Protein AF-A0A9Q3PSQ8-F1 (afdb_monomer)

Organism: NCBI:txid1389203

Secondary structure (DSSP, 8-state):
---SHHHHHHHHHHHHHTGGGSTTHHHHHHHHHGGGSTT------HHHHHHHHHHHHHHHSPPPPPPP-TTSPEEEEEEEETTEEEEEEEEEEEETTEEEEEEEEEEEEEPPTTGGGS-HHHHHHHHHHHHHHHHHHHHTT--EEEEES-HHHHHHTT-SS--HHHHHHHHHHGGGTTTEEEEE--GGGGTTTGGGT--PPP-STTSTT---------------------HHHHHHHHHHHHH-GGG-----

Solvent-accessible surface area (backbone atoms only — not comparable to full-atom values): 15177 Å² total; per-residue (Å²): 130,72,88,46,62,68,48,46,52,52,51,50,54,57,51,55,74,50,36,46,49,28,77,59,42,32,64,44,39,50,64,56,55,55,45,68,42,91,88,45,77,89,68,84,45,73,68,37,49,52,25,53,52,50,49,53,48,42,71,74,65,44,62,82,59,46,83,84,57,79,90,51,61,36,36,35,42,48,48,68,58,100,61,28,29,32,36,38,36,29,36,71,42,75,57,92,93,34,83,42,77,41,45,50,36,27,47,51,39,64,58,48,82,79,56,67,74,50,54,71,63,53,46,45,41,48,33,53,50,58,43,46,74,73,40,39,94,68,50,66,96,28,46,33,37,38,39,30,74,50,68,52,55,64,42,51,77,71,55,88,82,57,56,78,68,52,44,54,47,40,59,70,48,54,82,48,55,90,40,50,44,75,44,71,50,72,73,71,84,54,57,90,73,51,69,79,83,60,81,72,74,70,88,39,91,88,34,95,82,54,69,84,83,72,75,84,76,82,74,76,84,77,62,82,77,78,74,69,77,52,70,65,59,59,50,52,54,52,51,51,51,73,69,39,81,87,59,68,72,81,88,126

pLDDT: mean 80.14, std 15.44, range [36.75, 94.5]

Nearest PDB structures (foldseek):
  8r0s-assembly1_A  TM=8.406E-01  e=3.044E-14  Cauliflower mosaic virus
  8wut-assembly1_E  TM=8.705E-01  e=9.697E-14  Moloney murine leukemia virus
  4hkq-assembly1_A  TM=8.929E-01  e=1.182E-12  Xenotropic MuLV-related virus VP62
  8ygj-assembly1_E  TM=9.081E-01  e=1.954E-11  Moloney murine leukemia virus
  3vey-assembly1_A  TM=3.594E-01  e=4.052E-03  Homo sapiens

Mean predicted aligned error: 14.56 Å

Sequence (252 aa):
MPQNKKEIQSFLGFAGYYRQHIKDFASIEIPLYKLCDKDTVIEMTVDRVKAFESMRKALTTAPLLLMPGFKLPLKLYIDVSGHELGAELHQVQIINDKPVEGPICFKSRQIKLTEARYGVSQMECLCLVCTFEKLNYFLEGCVFEVIADCTTVKSLSNMKTPNRHMLRWQIGIQEYRGNMTIVHQDGNIHKNLDGLSRWTLPNNIDNPAYVPEEASQQIPIKGISVTDLNTTFFEEVRNSYAQDENCSIYAN

Structure (mmCIF, N/CA/C/O backbone):
data_AF-A0A9Q3PSQ8-F1
#
_entry.id   AF-A0A9Q3PSQ8-F1
#
loop_
_atom_site.group_PDB
_atom_site.id
_atom_site.type_symbol
_atom_site.label_atom_id
_atom_site.label_alt_id
_atom_site.label_comp_id
_atom_site.label_asym_id
_atom_site.label_entity_id
_atom_site.label_seq_id
_atom_site.pdbx_PDB_ins_code
_atom_site.Cartn_x
_atom_site.Cartn_y
_atom_site.Cartn_z
_atom_site.occupancy
_atom_site.B_iso_or_equiv
_atom_site.auth_seq_id
_atom_site.auth_comp_id
_atom_site.auth_asym_id
_atom_site.auth_atom_id
_atom_site.pdbx_PDB_model_num
ATOM 1 N N . MET A 1 1 ? 3.018 -6.049 -27.834 1.00 76.69 1 MET A N 1
ATOM 2 C CA . MET A 1 1 ? 3.848 -5.519 -26.729 1.00 76.69 1 MET A CA 1
ATOM 3 C C . MET A 1 1 ? 4.407 -4.181 -27.169 1.00 76.69 1 MET A C 1
ATOM 5 O O . MET A 1 1 ? 4.606 -4.038 -28.371 1.00 76.69 1 MET A O 1
ATOM 9 N N . PRO A 1 2 ? 4.599 -3.215 -26.261 1.00 79.94 2 PRO A N 1
ATOM 10 C CA . PRO A 1 2 ? 5.095 -1.897 -26.632 1.00 79.94 2 PRO A CA 1
ATOM 11 C C . PRO A 1 2 ? 6.542 -1.998 -27.128 1.00 79.94 2 PRO A C 1
ATOM 13 O O . PRO A 1 2 ? 7.368 -2.659 -26.499 1.00 79.94 2 PRO A O 1
ATOM 16 N N . GLN A 1 3 ? 6.828 -1.371 -28.264 1.00 83.44 3 GLN A N 1
ATOM 17 C CA . GLN A 1 3 ? 8.147 -1.379 -28.906 1.00 83.44 3 GLN A CA 1
ATOM 18 C C . GLN A 1 3 ? 8.925 -0.092 -28.635 1.00 83.44 3 GLN A C 1
ATOM 20 O O . GLN A 1 3 ? 10.151 -0.079 -28.690 1.00 83.44 3 GLN A O 1
ATOM 25 N N . ASN A 1 4 ? 8.212 0.982 -28.288 1.00 86.31 4 ASN A N 1
ATOM 26 C CA . ASN A 1 4 ? 8.782 2.306 -28.092 1.00 86.31 4 ASN A CA 1
ATOM 27 C C . ASN A 1 4 ? 8.558 2.824 -26.671 1.00 86.31 4 ASN A C 1
ATOM 29 O O . ASN A 1 4 ? 7.546 2.543 -26.030 1.00 86.31 4 ASN A O 1
ATOM 33 N N . LYS A 1 5 ? 9.449 3.707 -26.210 1.00 86.94 5 LYS A N 1
ATOM 34 C CA . LYS A 1 5 ? 9.330 4.357 -24.895 1.00 86.94 5 LYS A CA 1
ATOM 35 C C . LYS A 1 5 ? 8.010 5.111 -24.733 1.00 86.94 5 LYS A C 1
ATOM 37 O O . LYS A 1 5 ? 7.384 5.038 -23.681 1.00 86.94 5 LYS A O 1
ATOM 42 N N . LYS A 1 6 ? 7.561 5.792 -25.792 1.00 88.62 6 LYS A N 1
ATOM 43 C CA . LYS A 1 6 ? 6.268 6.494 -25.812 1.00 88.62 6 LYS A CA 1
ATOM 44 C C . LYS A 1 6 ? 5.088 5.541 -25.613 1.00 88.62 6 LYS A C 1
ATOM 46 O O . LYS A 1 6 ? 4.147 5.886 -24.911 1.00 88.62 6 LYS A O 1
ATOM 51 N N . GLU A 1 7 ? 5.149 4.344 -26.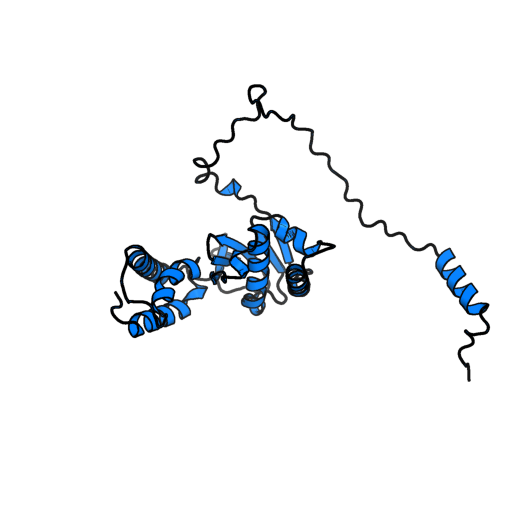192 1.00 90.19 7 GLU A N 1
ATOM 52 C CA . GLU A 1 7 ? 4.097 3.333 -26.042 1.00 90.19 7 GLU A CA 1
ATOM 53 C C . GLU A 1 7 ? 4.075 2.761 -24.625 1.00 90.19 7 GLU A C 1
ATOM 55 O O . GLU A 1 7 ? 2.999 2.598 -24.061 1.00 90.19 7 GLU A O 1
ATOM 60 N N . ILE A 1 8 ? 5.245 2.521 -24.019 1.00 90.56 8 ILE A N 1
ATOM 61 C CA . ILE A 1 8 ? 5.342 2.091 -22.615 1.00 90.56 8 ILE A CA 1
ATOM 62 C C . ILE A 1 8 ? 4.762 3.166 -21.695 1.00 90.56 8 ILE A C 1
ATOM 64 O O . ILE A 1 8 ? 3.939 2.856 -20.842 1.00 90.56 8 ILE A O 1
ATOM 68 N N . GLN A 1 9 ? 5.138 4.431 -21.891 1.00 90.62 9 GLN A N 1
ATOM 69 C CA . GLN A 1 9 ? 4.617 5.548 -21.100 1.00 90.62 9 GLN A CA 1
ATOM 70 C C . GLN A 1 9 ? 3.106 5.723 -21.273 1.00 90.62 9 GLN A C 1
ATOM 72 O O . GLN A 1 9 ? 2.401 5.932 -20.291 1.00 90.62 9 GLN A O 1
ATOM 77 N N . SER A 1 10 ? 2.596 5.601 -22.501 1.00 92.38 10 SER A N 1
ATOM 78 C CA . SER A 1 10 ? 1.159 5.652 -22.775 1.00 92.38 10 SER A CA 1
ATOM 79 C C . SER A 1 10 ? 0.418 4.489 -22.111 1.00 92.38 10 SER A C 1
ATOM 81 O O . SER A 1 10 ? -0.609 4.709 -21.471 1.00 92.38 10 SER A O 1
ATOM 83 N N . PHE A 1 11 ? 0.968 3.274 -22.185 1.00 91.62 11 PHE A N 1
ATOM 84 C CA . PHE A 1 11 ? 0.410 2.097 -21.525 1.00 91.62 11 PHE A CA 1
ATOM 85 C C . PHE A 1 11 ? 0.406 2.238 -20.001 1.00 91.62 11 PHE A C 1
ATOM 87 O O . PHE A 1 11 ? -0.616 1.975 -19.376 1.00 91.62 11 PHE A O 1
ATOM 94 N N . LEU A 1 12 ? 1.511 2.685 -19.399 1.00 91.81 12 LEU A N 1
ATOM 95 C CA . LEU A 1 12 ? 1.596 2.919 -17.956 1.00 91.81 12 LEU A CA 1
ATOM 96 C C . LEU A 1 12 ? 0.675 4.056 -17.509 1.00 91.81 12 LEU A C 1
ATOM 98 O O . LEU A 1 12 ? 0.049 3.942 -16.463 1.00 91.81 12 LEU A O 1
ATOM 102 N N . GLY A 1 13 ? 0.523 5.111 -18.313 1.00 92.00 13 GLY A N 1
ATOM 103 C CA . GLY A 1 13 ? -0.451 6.173 -18.058 1.00 92.00 13 GLY A CA 1
ATOM 104 C C . GLY A 1 13 ? -1.887 5.645 -18.045 1.00 92.00 13 GLY A C 1
ATOM 105 O O . GLY A 1 13 ? -2.646 5.943 -17.125 1.00 92.00 13 GLY A O 1
ATOM 106 N N . PHE A 1 14 ? -2.239 4.798 -19.016 1.00 91.75 14 PHE A N 1
ATOM 107 C CA . PHE A 1 14 ? -3.537 4.124 -19.059 1.00 91.75 14 PHE A CA 1
ATOM 108 C C . PHE A 1 14 ? -3.735 3.173 -17.870 1.00 91.75 14 PHE A C 1
ATOM 110 O O . PHE A 1 14 ? -4.748 3.245 -17.181 1.00 91.75 14 PHE A O 1
ATOM 117 N N . ALA A 1 15 ? -2.757 2.313 -17.581 1.00 91.31 15 ALA A N 1
ATOM 118 C CA . ALA A 1 15 ? -2.817 1.385 -16.455 1.00 91.31 15 ALA A CA 1
ATOM 119 C C . ALA A 1 15 ? -2.899 2.130 -15.111 1.00 91.31 15 ALA A C 1
ATOM 121 O O . ALA A 1 15 ? -3.635 1.725 -14.213 1.00 91.31 15 ALA A O 1
ATOM 122 N N . GLY A 1 16 ? -2.199 3.261 -14.998 1.00 91.00 16 GLY A N 1
ATOM 123 C CA . GLY A 1 16 ? -2.190 4.131 -13.828 1.00 91.00 16 GLY A CA 1
ATOM 124 C C . GLY A 1 16 ? -3.562 4.714 -13.495 1.00 91.00 16 GLY A C 1
ATOM 125 O O . GLY A 1 16 ? -3.866 4.882 -12.314 1.00 91.00 16 GLY A O 1
ATOM 126 N N . TYR A 1 17 ? -4.423 4.940 -14.493 1.00 90.81 17 TYR A N 1
ATOM 127 C CA . TYR A 1 17 ? -5.815 5.348 -14.268 1.00 90.81 17 TYR A CA 1
ATOM 128 C C . TYR A 1 17 ? -6.596 4.295 -13.464 1.00 90.81 17 TYR A C 1
ATOM 130 O O . TYR A 1 17 ? -7.349 4.630 -12.553 1.00 90.81 17 TYR A O 1
ATOM 138 N N . TYR A 1 18 ? -6.345 3.010 -13.727 1.00 90.25 18 TYR A N 1
ATOM 139 C CA . TYR A 1 18 ? -6.991 1.887 -13.043 1.00 90.25 18 TYR A CA 1
ATOM 140 C C . TYR A 1 18 ? -6.219 1.377 -11.821 1.00 90.25 18 TYR A C 1
ATOM 142 O O . TYR A 1 18 ? -6.590 0.356 -11.243 1.00 90.25 18 TYR A O 1
ATOM 150 N N . ARG A 1 19 ? -5.178 2.091 -11.369 1.00 90.25 19 ARG A N 1
ATOM 151 C CA . ARG A 1 19 ? -4.324 1.678 -10.241 1.00 90.25 19 ARG A CA 1
ATOM 152 C C . ARG A 1 19 ? -5.113 1.332 -8.978 1.00 90.25 19 ARG A C 1
ATOM 154 O O . ARG A 1 19 ? -4.719 0.434 -8.249 1.00 90.25 19 ARG A O 1
ATOM 161 N N . GLN A 1 20 ? -6.226 2.020 -8.726 1.00 89.94 20 GLN A N 1
ATOM 162 C CA . GLN A 1 20 ? -7.065 1.779 -7.546 1.00 89.94 20 GLN A CA 1
ATOM 163 C C . GLN A 1 20 ? -7.846 0.457 -7.574 1.00 89.94 20 GLN A C 1
ATOM 165 O O . GLN A 1 20 ? -8.366 0.049 -6.541 1.00 89.94 20 GLN A O 1
ATOM 170 N N . HIS A 1 21 ? -7.934 -0.195 -8.736 1.00 88.81 21 HIS A N 1
ATOM 171 C CA . HIS A 1 21 ? -8.618 -1.475 -8.935 1.00 88.81 21 HIS A CA 1
ATOM 172 C C . HIS A 1 21 ? -7.652 -2.665 -8.916 1.00 88.81 21 HIS A C 1
ATOM 174 O O . HIS A 1 21 ? -8.090 -3.811 -8.934 1.00 88.81 21 HIS A O 1
ATOM 180 N N . ILE A 1 22 ? -6.342 -2.408 -8.912 1.00 89.38 22 ILE A N 1
ATOM 181 C CA . ILE A 1 22 ? -5.314 -3.435 -9.059 1.00 89.38 22 ILE A CA 1
ATOM 182 C C . ILE A 1 22 ? -4.525 -3.539 -7.759 1.00 89.38 22 ILE A C 1
ATOM 184 O O . ILE A 1 22 ? -3.799 -2.619 -7.374 1.00 89.38 22 ILE A O 1
ATOM 188 N N . LYS A 1 23 ? -4.641 -4.699 -7.113 1.00 87.56 23 LYS A N 1
ATOM 189 C CA . LYS A 1 23 ? -3.772 -5.096 -6.006 1.00 87.56 23 LYS A CA 1
ATOM 190 C C . LYS A 1 23 ? -2.313 -5.173 -6.481 1.00 87.56 23 LYS A C 1
ATOM 192 O O . LYS A 1 23 ? -2.057 -5.591 -7.609 1.00 87.56 23 LYS A O 1
ATOM 197 N N . ASP A 1 24 ? -1.378 -4.727 -5.641 1.00 86.62 24 ASP A N 1
ATOM 198 C CA . ASP A 1 24 ? 0.076 -4.825 -5.876 1.00 86.62 24 ASP A CA 1
ATOM 199 C C . ASP A 1 24 ? 0.546 -4.182 -7.197 1.00 86.62 24 ASP A C 1
ATOM 201 O O . ASP A 1 24 ? 1.540 -4.569 -7.817 1.00 86.62 24 ASP A O 1
ATOM 205 N N . PHE A 1 25 ? -0.183 -3.152 -7.655 1.00 90.19 25 PHE A N 1
ATOM 206 C CA . PHE A 1 25 ? 0.119 -2.462 -8.914 1.00 90.19 25 PHE A CA 1
ATOM 207 C C . PHE A 1 25 ? 1.566 -1.954 -8.980 1.00 90.19 25 PHE A C 1
ATOM 209 O O . PHE A 1 25 ? 2.180 -1.982 -10.047 1.00 90.19 25 PHE A O 1
ATOM 216 N N . ALA A 1 26 ? 2.118 -1.482 -7.856 1.00 90.31 26 ALA A N 1
ATOM 217 C CA . ALA A 1 26 ? 3.451 -0.908 -7.827 1.00 90.31 26 ALA A CA 1
ATOM 218 C C . ALA A 1 26 ? 4.508 -1.971 -8.141 1.00 90.31 26 ALA A C 1
ATOM 220 O O . ALA A 1 26 ? 5.353 -1.694 -8.990 1.00 90.31 26 ALA A O 1
ATOM 221 N N . SER A 1 27 ? 4.419 -3.169 -7.554 1.00 89.56 27 SER A N 1
ATOM 222 C CA . SER A 1 27 ? 5.294 -4.310 -7.855 1.00 89.56 27 SER A CA 1
ATOM 223 C C . SER A 1 27 ? 5.285 -4.691 -9.328 1.00 89.56 27 SER A C 1
ATOM 225 O O . SER A 1 27 ? 6.348 -4.862 -9.927 1.00 89.56 27 SER A O 1
ATOM 227 N N . ILE A 1 28 ? 4.100 -4.779 -9.938 1.00 90.50 28 ILE A N 1
ATOM 228 C CA . ILE A 1 28 ? 3.964 -5.132 -11.359 1.00 90.50 28 ILE A CA 1
ATOM 229 C C . ILE A 1 28 ? 4.560 -4.026 -12.247 1.00 90.50 28 ILE A C 1
ATOM 231 O O . ILE A 1 28 ? 5.177 -4.302 -13.275 1.00 90.50 28 ILE A O 1
ATOM 235 N N . GLU A 1 29 ? 4.406 -2.763 -11.849 1.00 91.06 29 GLU A N 1
ATOM 236 C CA . GLU A 1 29 ? 4.889 -1.606 -12.600 1.00 91.06 29 GLU A CA 1
ATOM 237 C C . GLU A 1 29 ? 6.416 -1.408 -12.510 1.00 91.06 29 GLU A C 1
ATOM 239 O O . GLU A 1 29 ? 6.997 -0.936 -13.484 1.00 91.06 29 GLU A O 1
ATOM 244 N N . ILE A 1 30 ? 7.096 -1.790 -11.413 1.00 90.25 30 ILE A N 1
ATOM 245 C CA . IL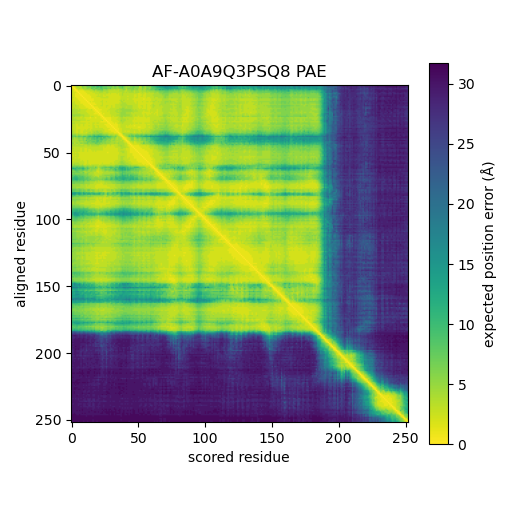E A 1 30 ? 8.556 -1.591 -11.207 1.00 90.25 30 ILE A CA 1
ATOM 246 C C . ILE A 1 30 ? 9.405 -1.908 -12.455 1.00 90.25 30 ILE A C 1
ATOM 248 O O . ILE A 1 30 ? 10.148 -1.029 -12.907 1.00 90.25 30 ILE A O 1
ATOM 252 N N . PRO A 1 31 ? 9.357 -3.125 -13.035 1.00 90.44 31 PRO A N 1
ATOM 253 C CA . PRO A 1 31 ? 10.217 -3.477 -14.167 1.00 90.44 31 PRO A CA 1
ATOM 254 C C . PRO A 1 31 ? 9.889 -2.688 -15.441 1.00 90.44 31 PRO A C 1
ATOM 256 O O . PRO A 1 31 ? 10.787 -2.456 -16.255 1.00 90.44 31 PRO A O 1
ATOM 259 N N . LEU A 1 32 ? 8.634 -2.258 -15.602 1.00 90.81 32 LEU A N 1
ATOM 260 C CA . LEU A 1 32 ? 8.176 -1.455 -16.735 1.00 90.81 32 LEU A CA 1
ATOM 261 C C . LEU A 1 32 ? 8.547 0.020 -16.560 1.00 90.81 32 LEU A C 1
ATOM 263 O O . LEU A 1 32 ? 8.956 0.666 -17.518 1.00 90.81 32 LEU A O 1
ATOM 267 N N . TYR A 1 33 ? 8.475 0.543 -15.337 1.00 89.56 33 TYR A N 1
ATOM 268 C CA . TYR A 1 33 ? 8.820 1.928 -15.033 1.00 89.56 33 TYR A CA 1
ATOM 269 C C . TYR A 1 33 ? 10.309 2.208 -15.259 1.00 89.56 33 TYR A C 1
ATOM 271 O O . TYR A 1 33 ? 10.662 3.267 -15.766 1.00 89.56 33 TYR A O 1
ATOM 279 N N . LYS A 1 34 ? 11.187 1.226 -15.007 1.00 88.31 34 LYS A N 1
ATOM 280 C CA . LYS A 1 34 ? 12.624 1.318 -15.337 1.00 88.31 34 LYS A CA 1
ATOM 281 C C . LYS A 1 34 ? 12.888 1.570 -16.831 1.00 88.31 34 LYS A C 1
ATOM 283 O O . LYS A 1 34 ? 13.885 2.190 -17.181 1.00 88.31 34 LYS A O 1
ATOM 288 N N . LEU A 1 35 ? 11.996 1.137 -17.729 1.00 88.75 35 LEU A N 1
ATOM 289 C CA . LEU A 1 35 ? 12.109 1.413 -19.172 1.00 88.75 35 LEU A CA 1
ATOM 290 C C . LEU A 1 35 ? 11.785 2.876 -19.524 1.00 88.75 35 LEU A C 1
ATOM 292 O O . LEU A 1 35 ? 12.095 3.339 -20.623 1.00 88.75 35 LEU A O 1
ATOM 296 N N . CYS A 1 36 ? 11.154 3.617 -18.611 1.00 87.00 36 CYS A N 1
ATOM 297 C CA . CYS A 1 36 ? 10.846 5.031 -18.791 1.00 87.00 36 CYS A CA 1
ATOM 298 C C . CYS A 1 36 ? 12.042 5.947 -18.488 1.00 87.00 36 CYS A C 1
ATOM 300 O O . CYS A 1 36 ? 11.986 7.135 -18.830 1.00 87.00 36 CYS A O 1
ATOM 302 N N . ASP A 1 37 ? 13.132 5.428 -17.922 1.00 87.38 37 ASP A N 1
ATOM 303 C CA . ASP A 1 37 ? 14.341 6.205 -17.646 1.00 87.38 37 ASP A CA 1
ATOM 304 C C . ASP A 1 37 ? 15.063 6.610 -18.937 1.00 87.38 37 ASP A C 1
ATOM 306 O O . ASP A 1 37 ? 14.892 6.005 -19.998 1.00 87.38 37 ASP A O 1
ATOM 310 N N . LYS A 1 38 ? 15.795 7.729 -18.901 1.00 80.38 38 LYS A N 1
ATOM 311 C CA . LYS A 1 38 ? 16.443 8.301 -20.098 1.00 80.38 38 LYS A CA 1
ATOM 312 C C . LYS A 1 38 ? 17.590 7.433 -20.616 1.00 80.38 38 LYS A C 1
ATOM 314 O O . LYS A 1 38 ? 17.741 7.336 -21.827 1.00 80.38 38 LYS A O 1
ATOM 319 N N . ASP A 1 39 ? 18.297 6.769 -19.709 1.00 80.81 39 ASP A N 1
ATOM 320 C CA . ASP A 1 39 ? 19.543 6.056 -20.004 1.00 80.81 39 ASP A CA 1
ATOM 321 C C . ASP A 1 39 ? 19.346 4.539 -20.175 1.00 80.81 39 ASP A C 1
ATOM 323 O O . ASP A 1 39 ? 20.309 3.797 -20.357 1.00 80.81 39 ASP A O 1
ATOM 327 N N . THR A 1 40 ? 18.098 4.058 -20.121 1.00 83.81 40 THR A N 1
ATOM 328 C CA . THR A 1 40 ? 17.796 2.622 -20.177 1.00 83.81 40 THR A CA 1
ATOM 329 C C . THR A 1 40 ? 17.473 2.184 -21.601 1.00 83.81 40 THR A C 1
ATOM 331 O O . THR A 1 40 ? 16.576 2.728 -22.248 1.00 83.81 40 THR A O 1
ATOM 334 N N . VAL A 1 41 ? 18.180 1.157 -22.079 1.00 83.56 41 VAL A N 1
ATOM 335 C CA . VAL A 1 41 ? 17.889 0.506 -23.362 1.00 83.56 41 VAL A CA 1
ATOM 336 C C . VAL A 1 41 ? 16.556 -0.237 -23.266 1.00 83.56 41 VAL A C 1
ATOM 338 O O . VAL A 1 41 ? 16.285 -0.950 -22.297 1.00 83.56 41 VAL A O 1
ATOM 341 N N . ILE A 1 42 ? 15.711 -0.068 -24.284 1.00 82.50 42 ILE A N 1
ATOM 342 C CA . ILE A 1 42 ? 14.424 -0.758 -24.367 1.00 82.50 42 ILE A CA 1
ATOM 343 C C . ILE A 1 42 ? 14.677 -2.205 -24.782 1.00 82.50 42 ILE A C 1
ATOM 345 O O . ILE A 1 42 ? 14.751 -2.530 -25.962 1.00 82.50 42 ILE A O 1
ATOM 349 N N . GLU A 1 43 ? 14.801 -3.078 -23.792 1.00 86.12 43 GLU A N 1
ATOM 350 C CA . GLU A 1 43 ? 14.876 -4.524 -23.983 1.00 86.12 43 GLU A CA 1
ATOM 351 C C . GLU A 1 43 ? 13.742 -5.203 -23.203 1.00 86.12 43 GLU A C 1
ATOM 353 O O . GLU A 1 43 ? 13.512 -4.929 -22.019 1.00 86.12 43 GLU A O 1
ATOM 358 N N . MET A 1 44 ? 13.004 -6.091 -23.864 1.00 84.25 44 MET A N 1
ATOM 359 C CA . MET A 1 44 ? 11.942 -6.873 -23.231 1.00 84.25 44 MET A CA 1
ATOM 360 C C . MET A 1 44 ? 12.525 -8.171 -22.679 1.00 84.25 44 MET A C 1
ATOM 362 O O . MET A 1 44 ? 12.438 -9.225 -23.303 1.00 84.25 44 MET A O 1
ATOM 366 N N . THR A 1 45 ? 13.147 -8.079 -21.502 1.00 89.75 45 THR A N 1
ATOM 367 C CA . THR A 1 45 ? 13.587 -9.254 -20.739 1.00 89.75 45 THR A CA 1
ATOM 368 C C . THR A 1 45 ? 12.391 -10.096 -20.290 1.00 89.75 45 THR A C 1
ATOM 370 O O . THR A 1 45 ? 11.255 -9.614 -20.251 1.00 89.75 45 THR A O 1
ATOM 373 N N . VAL A 1 46 ? 12.646 -11.347 -19.897 1.00 91.06 46 VAL A N 1
ATOM 374 C CA . VAL A 1 46 ? 11.610 -12.276 -19.405 1.00 91.06 46 VAL A CA 1
ATOM 375 C C . VAL A 1 46 ? 10.778 -11.647 -18.279 1.00 91.06 46 VAL A C 1
ATOM 377 O O . VAL A 1 46 ? 9.551 -11.726 -18.302 1.00 91.06 46 VAL A O 1
ATOM 380 N N . ASP A 1 47 ? 11.421 -10.933 -17.352 1.00 89.69 47 ASP A N 1
ATOM 381 C CA . ASP A 1 47 ? 10.741 -10.264 -16.238 1.00 89.69 47 ASP A CA 1
ATOM 382 C C . ASP A 1 47 ? 9.822 -9.127 -16.699 1.00 89.69 47 ASP A C 1
ATOM 384 O O . ASP A 1 47 ? 8.704 -8.983 -16.203 1.00 89.69 47 ASP A O 1
ATOM 388 N N . ARG A 1 48 ? 10.261 -8.327 -17.679 1.00 90.94 48 ARG A N 1
ATOM 389 C CA . ARG A 1 48 ? 9.473 -7.216 -18.243 1.00 90.94 48 ARG A CA 1
ATOM 390 C C . ARG A 1 48 ? 8.282 -7.726 -19.047 1.00 90.94 48 ARG A C 1
ATOM 392 O O . ARG A 1 48 ? 7.191 -7.172 -18.935 1.00 90.94 48 ARG A O 1
ATOM 399 N N . VAL A 1 49 ? 8.470 -8.808 -19.802 1.00 92.19 49 VAL A N 1
ATOM 400 C CA . VAL A 1 49 ? 7.390 -9.503 -20.514 1.00 92.19 49 VAL A CA 1
ATOM 401 C C . VAL A 1 49 ? 6.352 -10.026 -19.524 1.00 92.19 49 VAL A C 1
ATOM 403 O O . VAL A 1 49 ? 5.168 -9.709 -19.649 1.00 92.19 49 VAL A O 1
ATOM 406 N N . LYS A 1 50 ? 6.800 -10.741 -18.486 1.00 93.50 50 LYS A N 1
ATOM 407 C CA . LYS A 1 50 ? 5.931 -11.272 -17.432 1.00 93.50 50 LYS A CA 1
ATOM 408 C C . LYS A 1 50 ? 5.164 -10.164 -16.715 1.00 93.50 50 LYS A C 1
ATOM 410 O O . LYS A 1 50 ? 3.970 -10.313 -16.461 1.00 93.50 50 LYS A O 1
ATOM 415 N N . ALA A 1 51 ? 5.816 -9.044 -16.416 1.00 92.25 51 ALA A N 1
ATOM 416 C CA . ALA A 1 51 ? 5.174 -7.887 -15.804 1.00 92.25 51 ALA A CA 1
ATOM 417 C C . ALA A 1 51 ? 4.119 -7.249 -16.717 1.00 92.25 51 ALA A C 1
ATOM 419 O O . ALA A 1 51 ? 3.011 -6.960 -16.268 1.00 92.25 51 ALA A O 1
ATOM 420 N N . PHE A 1 52 ? 4.416 -7.085 -18.009 1.00 92.25 52 PHE A N 1
ATOM 421 C CA . PHE A 1 52 ? 3.460 -6.556 -18.982 1.00 92.25 52 PHE A CA 1
ATOM 422 C C . PHE A 1 52 ? 2.217 -7.446 -19.111 1.00 92.25 52 PHE A C 1
ATOM 424 O O . PHE A 1 52 ? 1.088 -6.952 -19.102 1.00 92.25 52 PHE A O 1
ATOM 431 N N . GLU A 1 53 ? 2.404 -8.761 -19.193 1.00 93.19 53 GLU A N 1
ATOM 432 C CA . GLU A 1 53 ? 1.302 -9.725 -19.239 1.00 93.19 53 GLU A CA 1
ATOM 433 C C . GLU A 1 53 ? 0.503 -9.747 -17.936 1.00 93.19 53 GLU A C 1
ATOM 435 O O . GLU A 1 53 ? -0.728 -9.753 -17.975 1.00 93.19 53 GLU A O 1
ATOM 440 N N . SER A 1 54 ? 1.185 -9.681 -16.791 1.00 92.75 54 SER A N 1
ATOM 441 C CA . SER A 1 54 ? 0.541 -9.617 -15.475 1.00 92.75 54 SER A CA 1
ATOM 442 C C . SER A 1 54 ? -0.302 -8.351 -15.336 1.00 92.75 54 SER A C 1
ATOM 444 O O . SER A 1 54 ? -1.440 -8.431 -14.885 1.00 92.75 54 SER A O 1
ATOM 446 N N . MET A 1 55 ? 0.195 -7.205 -15.812 1.00 92.25 55 MET A N 1
ATOM 447 C CA . MET A 1 55 ? -0.552 -5.945 -15.826 1.00 92.25 55 MET A CA 1
ATOM 448 C C . MET A 1 55 ? -1.780 -6.025 -16.738 1.00 92.25 55 MET A C 1
ATOM 450 O O . MET A 1 55 ? -2.870 -5.608 -16.354 1.00 92.25 55 MET A O 1
ATOM 454 N N . ARG A 1 56 ? -1.646 -6.604 -17.939 1.00 91.94 56 ARG A N 1
ATOM 455 C CA . ARG A 1 56 ? -2.789 -6.820 -18.843 1.00 91.94 56 ARG A CA 1
ATOM 456 C C . ARG A 1 56 ? -3.845 -7.729 -18.226 1.00 91.94 56 ARG A C 1
ATOM 458 O O . ARG A 1 56 ? -5.037 -7.451 -18.351 1.00 91.94 56 ARG A O 1
ATOM 465 N N . LYS A 1 57 ? -3.417 -8.807 -17.570 1.00 92.44 57 LYS A N 1
ATOM 466 C CA . LYS A 1 57 ? -4.320 -9.704 -16.854 1.00 92.44 57 LYS A CA 1
ATOM 467 C C . LYS A 1 57 ? -5.021 -8.951 -15.727 1.00 92.44 57 LYS A C 1
ATOM 469 O O . LYS A 1 57 ? -6.240 -8.935 -15.704 1.00 92.44 57 LYS A O 1
ATOM 474 N N . ALA A 1 58 ? -4.277 -8.230 -14.892 1.00 90.38 58 ALA A N 1
ATOM 475 C CA . ALA A 1 58 ? -4.835 -7.438 -13.802 1.00 90.38 58 ALA A CA 1
ATOM 476 C C . ALA A 1 58 ? -5.863 -6.399 -14.281 1.00 90.38 58 ALA A C 1
ATOM 478 O O . ALA A 1 58 ? -6.914 -6.273 -13.669 1.00 90.38 58 ALA A O 1
ATOM 479 N N . LEU A 1 59 ? -5.614 -5.716 -15.403 1.00 89.00 59 LEU A N 1
ATOM 480 C CA . LEU A 1 59 ? -6.560 -4.759 -15.996 1.00 89.00 59 LEU A CA 1
ATOM 481 C C . LEU A 1 59 ? -7.845 -5.417 -16.520 1.00 89.00 59 LEU A C 1
ATOM 483 O O . LEU A 1 59 ? -8.897 -4.788 -16.515 1.00 89.00 59 LEU A O 1
ATOM 487 N N . THR A 1 60 ? -7.766 -6.661 -16.994 1.00 89.25 60 THR A N 1
ATOM 488 C CA . THR A 1 60 ? -8.920 -7.383 -17.561 1.00 89.25 60 THR A CA 1
ATOM 489 C C . THR A 1 60 ? -9.699 -8.180 -16.520 1.00 89.25 60 THR A C 1
ATOM 491 O O . THR A 1 60 ? -10.895 -8.392 -16.691 1.00 89.25 60 THR A O 1
ATOM 494 N N . THR A 1 61 ? -9.048 -8.596 -15.433 1.00 87.44 61 THR A N 1
ATOM 495 C CA . THR A 1 61 ? -9.647 -9.360 -14.330 1.00 87.44 61 THR A CA 1
ATOM 496 C C . THR A 1 61 ? -9.809 -8.531 -13.058 1.00 87.44 61 THR A C 1
ATOM 498 O O . THR A 1 61 ? -9.926 -9.103 -11.975 1.00 87.44 61 THR A O 1
ATOM 501 N N . ALA A 1 62 ? -9.739 -7.202 -13.155 1.00 81.94 62 ALA A N 1
ATOM 502 C CA . ALA A 1 62 ? -9.835 -6.329 -11.994 1.00 81.94 62 ALA A CA 1
ATOM 503 C C . ALA A 1 62 ? -11.181 -6.547 -11.274 1.00 81.94 62 ALA A C 1
ATOM 505 O O . ALA A 1 62 ? -12.224 -6.585 -11.936 1.00 81.94 62 ALA A O 1
ATOM 506 N N . PRO A 1 63 ? -11.187 -6.696 -9.938 1.00 78.56 63 PRO A N 1
ATOM 507 C CA . PRO A 1 63 ? -12.422 -6.846 -9.185 1.00 78.56 63 PRO A CA 1
ATOM 508 C C . PRO A 1 63 ? -13.281 -5.579 -9.275 1.00 78.56 63 PRO A C 1
ATOM 510 O O . PRO A 1 63 ? -12.776 -4.456 -9.373 1.00 78.56 63 PRO A O 1
ATOM 513 N N . LEU A 1 64 ? -14.599 -5.765 -9.199 1.00 83.75 64 LEU A N 1
ATOM 514 C CA . LEU A 1 64 ? -15.527 -4.657 -8.994 1.00 83.75 64 LEU A CA 1
ATOM 515 C C . LEU A 1 64 ? -15.308 -4.094 -7.587 1.00 83.75 64 LEU A C 1
ATOM 517 O O . LEU A 1 64 ? -15.355 -4.835 -6.606 1.00 83.75 64 LEU A O 1
ATOM 521 N N . LEU A 1 65 ? -15.054 -2.789 -7.507 1.00 88.50 65 LEU A N 1
ATOM 522 C CA . LEU A 1 65 ? -14.913 -2.094 -6.233 1.00 88.50 65 LEU A CA 1
ATOM 523 C C . LEU A 1 65 ? -16.293 -1.781 -5.655 1.00 88.50 65 LEU A C 1
ATOM 525 O O . LEU A 1 65 ? -17.218 -1.425 -6.391 1.00 88.50 65 LEU A O 1
ATOM 529 N N . LEU A 1 66 ? -16.421 -1.893 -4.337 1.00 88.12 66 LEU A N 1
ATOM 530 C CA . LEU A 1 66 ? -17.622 -1.498 -3.616 1.00 88.12 66 LEU A CA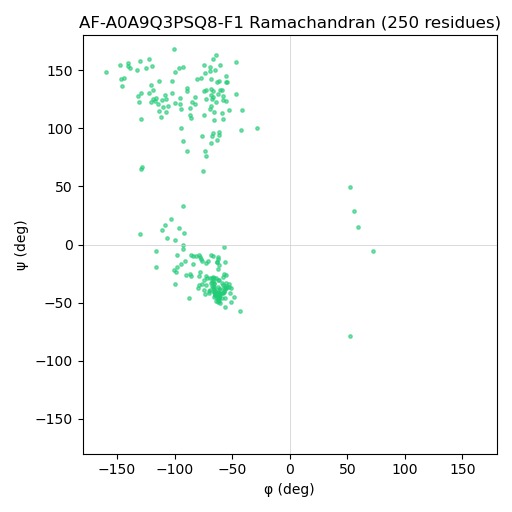 1
ATOM 531 C C . LEU A 1 66 ? -17.688 0.022 -3.458 1.00 88.12 66 LEU A C 1
ATOM 533 O O . LEU A 1 66 ? -16.682 0.695 -3.229 1.00 88.12 66 LEU A O 1
ATOM 537 N N . MET A 1 67 ? -18.904 0.563 -3.539 1.00 89.81 67 MET A N 1
ATOM 538 C CA . MET A 1 67 ? -19.154 1.965 -3.216 1.00 89.81 67 MET A CA 1
ATOM 539 C C . MET A 1 67 ? -19.072 2.150 -1.694 1.00 89.81 67 MET A C 1
ATOM 541 O O . MET A 1 67 ? -19.786 1.448 -0.980 1.00 89.81 67 MET A O 1
ATOM 545 N N . PRO A 1 68 ? -18.247 3.072 -1.173 1.00 88.31 68 PRO A N 1
ATOM 546 C CA . PRO A 1 68 ? -18.042 3.219 0.263 1.00 88.31 68 PRO A CA 1
ATOM 547 C C . PRO A 1 68 ? -19.300 3.738 0.965 1.00 88.31 68 PRO A C 1
ATOM 549 O O . PRO A 1 68 ? -19.868 4.767 0.598 1.00 88.31 68 PRO A O 1
ATOM 552 N N . GLY A 1 69 ? -19.712 3.045 2.023 1.00 88.81 69 GLY A N 1
ATOM 553 C CA . GLY A 1 69 ? -20.717 3.518 2.963 1.00 88.81 69 GLY A CA 1
ATOM 554 C C . GLY A 1 69 ? -20.052 4.200 4.154 1.00 88.81 69 GLY A C 1
ATOM 555 O O . GLY A 1 69 ? -19.630 3.518 5.078 1.00 88.81 69 GLY A O 1
ATOM 556 N N . PHE A 1 70 ? -20.007 5.531 4.185 1.00 84.94 70 PHE A N 1
ATOM 557 C CA . PHE A 1 70 ? -19.314 6.309 5.234 1.00 84.94 70 PHE A CA 1
ATOM 558 C C . PHE A 1 70 ? -19.856 6.127 6.666 1.00 84.94 70 PHE A C 1
ATOM 560 O O . PHE A 1 70 ? -19.252 6.586 7.627 1.00 84.94 70 PHE A O 1
ATOM 567 N N . LYS A 1 71 ? -21.014 5.475 6.830 1.00 87.69 71 LYS A N 1
ATOM 568 C CA . LYS A 1 71 ? -21.601 5.167 8.147 1.00 87.69 71 LYS A CA 1
ATOM 569 C C . LYS A 1 71 ? -21.168 3.811 8.708 1.00 87.69 71 LYS A C 1
ATOM 571 O O . LYS A 1 71 ? -21.437 3.529 9.870 1.00 87.69 71 LYS A O 1
ATOM 576 N N . LEU A 1 72 ? -20.585 2.954 7.876 1.00 89.50 72 LEU A N 1
ATOM 577 C CA . LEU A 1 72 ? -20.172 1.605 8.244 1.00 89.50 72 LEU A CA 1
ATOM 578 C C . LEU A 1 72 ? -18.667 1.594 8.535 1.00 89.50 72 LEU A C 1
ATOM 580 O O . LEU A 1 72 ? -17.928 2.345 7.893 1.00 89.50 72 LEU A O 1
ATOM 584 N N . PRO A 1 73 ? -18.194 0.734 9.452 1.00 91.94 73 PRO A N 1
ATOM 585 C CA . PRO A 1 73 ? -16.775 0.644 9.749 1.00 91.94 73 PRO A CA 1
ATOM 586 C C . PRO A 1 73 ? -15.989 0.183 8.518 1.00 91.94 73 PRO A C 1
ATOM 588 O O . PRO A 1 73 ? -16.433 -0.690 7.764 1.00 91.94 73 PRO A O 1
ATOM 591 N N . LEU A 1 74 ? -14.821 0.785 8.314 1.00 94.50 74 LEU A N 1
ATOM 592 C CA . LEU A 1 74 ? -13.887 0.408 7.255 1.00 94.50 74 LEU A CA 1
ATOM 593 C C . LEU A 1 74 ? -12.818 -0.538 7.807 1.00 94.50 74 LEU A C 1
ATOM 595 O O . LEU A 1 74 ? -12.453 -0.460 8.978 1.00 94.50 74 LEU A O 1
ATOM 599 N N . LYS A 1 75 ? -12.277 -1.400 6.950 1.00 93.69 75 LYS A N 1
ATOM 600 C CA . LYS A 1 75 ? -11.112 -2.231 7.257 1.00 93.69 75 LYS A CA 1
ATOM 601 C C . LYS A 1 75 ? -9.967 -1.843 6.344 1.00 93.69 75 LYS A C 1
ATOM 603 O O . LYS A 1 75 ? -10.121 -1.827 5.127 1.00 93.69 75 LYS A O 1
ATOM 608 N N . LEU A 1 76 ? -8.825 -1.526 6.925 1.00 93.88 76 LEU A N 1
ATOM 609 C CA . LEU A 1 76 ? -7.616 -1.183 6.207 1.00 93.88 76 LEU A CA 1
ATOM 610 C C . LEU A 1 76 ? -6.580 -2.278 6.421 1.00 93.88 76 LEU A C 1
ATOM 612 O O . LEU A 1 76 ? -6.015 -2.399 7.505 1.00 93.88 76 LEU A O 1
ATOM 616 N N . TYR A 1 77 ? -6.314 -3.039 5.371 1.00 92.31 77 TYR A N 1
ATOM 617 C CA . TYR A 1 77 ? -5.235 -4.013 5.336 1.00 92.31 77 TYR A CA 1
ATOM 618 C C . TYR A 1 77 ? -3.970 -3.337 4.847 1.00 92.31 77 TYR A C 1
ATOM 620 O O . TYR A 1 77 ? -4.000 -2.576 3.878 1.00 92.31 77 TYR A O 1
ATOM 628 N N . ILE A 1 78 ? -2.864 -3.605 5.525 1.00 91.06 78 ILE A N 1
ATOM 629 C CA . ILE A 1 78 ? -1.564 -3.034 5.204 1.00 91.06 78 ILE A CA 1
ATOM 630 C C . ILE A 1 78 ? -0.570 -4.170 5.115 1.00 91.06 78 ILE A C 1
ATOM 632 O O . ILE A 1 78 ? -0.476 -4.985 6.027 1.00 91.06 78 ILE A O 1
ATOM 636 N N . ASP A 1 79 ? 0.188 -4.176 4.028 1.00 87.12 79 ASP A N 1
ATOM 637 C CA . ASP A 1 79 ? 1.225 -5.160 3.777 1.00 87.12 79 ASP A CA 1
ATOM 638 C C . ASP A 1 79 ? 2.465 -4.481 3.180 1.00 87.12 79 ASP A C 1
ATOM 640 O O . ASP A 1 79 ? 2.405 -3.427 2.531 1.00 87.12 79 ASP A O 1
ATOM 644 N N . VAL A 1 80 ? 3.621 -5.076 3.434 1.00 86.38 80 VAL A N 1
ATOM 645 C CA . VAL A 1 80 ? 4.901 -4.676 2.867 1.00 86.38 80 VAL A CA 1
ATOM 646 C C . VAL A 1 80 ? 5.554 -5.911 2.278 1.00 86.38 80 VAL A C 1
ATOM 648 O O . VAL A 1 80 ? 6.092 -6.757 2.989 1.00 86.38 80 VAL A O 1
ATOM 651 N N . SER A 1 81 ? 5.582 -5.969 0.952 1.00 80.94 81 SER A N 1
ATOM 652 C CA . SER A 1 81 ? 6.174 -7.078 0.220 1.00 80.94 81 SER A CA 1
ATOM 653 C C . SER A 1 81 ? 7.394 -6.592 -0.563 1.00 80.94 81 SER A C 1
ATOM 655 O O . SER A 1 81 ? 7.310 -5.688 -1.391 1.00 80.94 81 SER A O 1
ATOM 657 N N . GLY A 1 82 ? 8.564 -7.181 -0.284 1.00 76.25 82 GLY A N 1
ATOM 658 C CA . GLY A 1 82 ? 9.819 -7.019 -1.039 1.00 76.25 82 GLY A CA 1
ATOM 659 C C . GLY A 1 82 ? 10.292 -5.577 -1.295 1.00 76.25 82 GLY A C 1
ATOM 660 O O . GLY A 1 82 ? 11.228 -5.096 -0.658 1.00 76.25 82 GLY A O 1
ATOM 661 N N . HIS A 1 83 ? 9.691 -4.912 -2.283 1.00 80.62 83 HIS A N 1
ATOM 662 C CA . HIS A 1 83 ? 10.044 -3.576 -2.769 1.00 80.62 83 HIS A CA 1
ATOM 663 C C . HIS A 1 83 ? 8.852 -2.605 -2.873 1.00 80.62 83 HIS A C 1
ATOM 665 O O . HIS A 1 83 ? 9.009 -1.498 -3.404 1.00 80.62 83 HIS A O 1
ATOM 671 N N . GLU A 1 84 ? 7.674 -2.971 -2.367 1.00 88.62 84 GLU A N 1
ATOM 672 C CA . GLU A 1 84 ? 6.499 -2.104 -2.347 1.00 88.62 84 GLU A CA 1
ATOM 673 C C . GLU A 1 84 ? 5.830 -2.024 -0.971 1.00 88.62 84 GLU A C 1
ATOM 675 O O . GLU A 1 84 ? 5.978 -2.880 -0.105 1.00 88.62 84 GLU A O 1
ATOM 680 N N . LEU A 1 85 ? 5.081 -0.941 -0.801 1.00 91.50 85 LEU A N 1
ATOM 681 C CA . LEU A 1 85 ? 4.144 -0.711 0.284 1.00 91.50 85 LEU A CA 1
ATOM 682 C C . LEU A 1 85 ? 2.741 -0.875 -0.301 1.00 91.50 85 LEU A C 1
ATOM 684 O O . LEU A 1 85 ? 2.388 -0.134 -1.230 1.00 91.50 85 LEU A O 1
ATOM 688 N N . GLY A 1 86 ? 1.976 -1.830 0.213 1.00 91.56 86 GLY A N 1
ATOM 689 C CA . GLY A 1 86 ? 0.624 -2.158 -0.221 1.00 91.56 86 GLY A CA 1
ATOM 690 C C . GLY A 1 86 ? -0.405 -1.852 0.863 1.00 91.56 86 GLY A C 1
ATOM 691 O O . GLY A 1 86 ? -0.177 -2.068 2.049 1.00 91.56 86 GLY A O 1
ATOM 692 N N . ALA A 1 87 ? -1.555 -1.341 0.446 1.00 92.12 87 ALA A N 1
ATOM 693 C CA . ALA A 1 87 ? -2.703 -1.147 1.305 1.00 92.12 87 ALA A CA 1
ATOM 694 C C . ALA A 1 87 ? -4.005 -1.417 0.556 1.00 92.12 87 ALA A C 1
ATOM 696 O O . ALA A 1 87 ? -4.168 -1.059 -0.616 1.00 92.12 87 ALA A O 1
ATOM 697 N N . GLU A 1 88 ? -4.957 -2.008 1.260 1.00 92.81 88 GLU A N 1
ATOM 698 C CA . GLU A 1 88 ? -6.267 -2.355 0.733 1.00 92.81 88 GLU A CA 1
ATOM 699 C C . GLU A 1 88 ? -7.338 -1.850 1.688 1.00 92.81 88 GLU A C 1
ATOM 701 O O . GLU A 1 88 ? -7.362 -2.205 2.865 1.00 92.81 88 GLU A O 1
ATOM 706 N N . LEU A 1 89 ? -8.236 -1.017 1.176 1.00 94.19 89 LEU A N 1
ATOM 707 C CA . LEU A 1 89 ? -9.398 -0.563 1.919 1.00 94.19 89 LEU A CA 1
ATOM 708 C C . LEU A 1 89 ? -10.573 -1.466 1.568 1.00 94.19 89 LEU A C 1
ATOM 710 O O . LEU A 1 89 ? -10.965 -1.540 0.404 1.00 94.19 89 LEU A O 1
ATOM 714 N N . HIS A 1 90 ? -11.139 -2.113 2.572 1.00 94.00 90 HIS A N 1
ATOM 715 C CA . HIS A 1 90 ? -12.271 -3.021 2.472 1.00 94.00 90 HIS A CA 1
ATOM 716 C C . HIS A 1 90 ? -13.416 -2.541 3.351 1.00 94.00 90 HIS A C 1
ATOM 718 O O . HIS A 1 90 ? -13.248 -1.761 4.292 1.00 94.00 90 HIS A O 1
ATOM 724 N N . GLN A 1 91 ? -14.608 -3.027 3.039 1.00 93.56 91 GLN A N 1
ATOM 725 C CA . GLN A 1 91 ? -15.784 -2.798 3.855 1.00 93.56 91 GLN A CA 1
ATOM 726 C C . GLN A 1 91 ? -16.710 -4.002 3.799 1.00 93.56 91 GLN A C 1
ATOM 728 O O . GLN A 1 91 ? -16.889 -4.625 2.753 1.00 93.56 91 GLN A O 1
ATOM 733 N N . VAL A 1 92 ? -17.324 -4.303 4.940 1.00 92.31 92 VAL A N 1
ATOM 734 C CA . VAL A 1 92 ? -18.373 -5.315 5.031 1.00 92.31 92 VAL A CA 1
ATOM 735 C C . VAL A 1 92 ? -19.705 -4.651 4.704 1.00 92.31 92 VAL A C 1
ATOM 737 O O . VAL A 1 92 ? -20.139 -3.737 5.405 1.00 92.31 92 VAL A O 1
ATOM 740 N N . GLN A 1 93 ? -20.351 -5.102 3.633 1.00 89.94 93 GLN A N 1
ATOM 741 C CA . GLN A 1 93 ? -21.663 -4.625 3.203 1.00 89.94 93 GLN A CA 1
ATOM 742 C C . GLN A 1 93 ? -22.634 -5.793 3.070 1.00 89.94 93 GLN A C 1
ATOM 744 O O . GLN A 1 93 ? -22.239 -6.926 2.804 1.00 89.94 93 GLN A O 1
ATOM 749 N N . ILE A 1 94 ? -23.924 -5.523 3.258 1.00 89.44 94 ILE A N 1
ATOM 750 C CA . ILE A 1 94 ? -24.965 -6.529 3.053 1.00 89.44 94 ILE A CA 1
ATOM 751 C C . ILE A 1 94 ? -25.358 -6.493 1.577 1.00 89.44 94 ILE A C 1
ATOM 753 O O . ILE A 1 94 ? -25.947 -5.520 1.113 1.00 89.44 94 ILE A O 1
ATOM 757 N N . ILE A 1 95 ? -25.027 -7.553 0.844 1.00 85.94 95 ILE A N 1
ATOM 758 C CA . ILE A 1 95 ? -25.394 -7.733 -0.562 1.00 85.94 95 ILE A CA 1
ATOM 759 C C . ILE A 1 95 ? -26.221 -9.014 -0.642 1.00 85.94 95 ILE A C 1
ATOM 761 O O . ILE A 1 95 ? -25.751 -10.077 -0.238 1.00 85.94 95 ILE A O 1
ATOM 765 N N . ASN A 1 96 ? -27.451 -8.924 -1.155 1.00 86.44 96 ASN A N 1
ATOM 766 C CA . ASN A 1 96 ? -28.394 -10.051 -1.218 1.00 86.44 96 ASN A CA 1
ATOM 767 C C . ASN A 1 96 ? -28.581 -10.742 0.151 1.00 86.44 96 ASN A C 1
ATOM 769 O O . ASN A 1 96 ? -28.421 -11.959 0.263 1.00 86.44 96 ASN A O 1
ATOM 773 N N . ASP A 1 97 ? -28.840 -9.945 1.195 1.00 88.69 97 ASP A N 1
ATOM 774 C CA . ASP A 1 97 ? -29.050 -10.382 2.588 1.00 88.69 97 ASP A CA 1
ATOM 775 C C . ASP A 1 97 ? -27.879 -11.143 3.232 1.00 88.69 97 ASP A C 1
ATOM 777 O O . ASP A 1 97 ? -28.026 -11.762 4.287 1.00 88.69 97 ASP A O 1
ATOM 781 N N . LYS A 1 98 ? -26.685 -11.083 2.631 1.00 88.81 98 LYS A N 1
ATOM 782 C CA . LYS A 1 98 ? -25.469 -11.699 3.170 1.00 88.81 98 LYS A CA 1
ATOM 783 C C . LYS A 1 98 ? -24.393 -10.644 3.416 1.00 88.81 98 LYS A C 1
ATOM 785 O O . LYS A 1 98 ? -24.190 -9.786 2.557 1.00 88.81 98 LYS A O 1
ATOM 790 N N . PRO A 1 99 ? -23.678 -10.704 4.554 1.00 89.44 99 PRO A N 1
ATOM 791 C CA . PRO A 1 99 ? -22.514 -9.862 4.771 1.00 89.44 99 PRO A CA 1
ATOM 792 C C . PRO A 1 99 ? -21.393 -10.325 3.837 1.00 89.44 99 PRO A C 1
ATOM 794 O O . PRO A 1 99 ? -20.917 -11.457 3.927 1.00 89.44 99 PRO A O 1
ATOM 797 N N . VAL A 1 100 ? -20.991 -9.451 2.925 1.00 88.19 100 VAL A N 1
ATOM 798 C CA . VAL A 1 100 ? -19.878 -9.660 2.004 1.00 88.19 100 VAL A CA 1
ATOM 799 C C . VAL A 1 100 ? -18.846 -8.581 2.283 1.00 88.19 100 VAL A C 1
ATOM 801 O O . VAL A 1 100 ? -19.156 -7.390 2.280 1.00 88.19 100 VAL A O 1
ATOM 804 N N . GLU A 1 101 ? -17.615 -9.003 2.543 1.00 89.44 101 GLU A N 1
ATOM 805 C CA . GLU A 1 101 ? -16.476 -8.096 2.568 1.00 89.44 101 GLU A CA 1
ATOM 806 C C . GLU A 1 101 ? -15.993 -7.873 1.139 1.00 89.44 101 GLU A C 1
ATOM 808 O O . GLU A 1 101 ? -15.760 -8.836 0.404 1.00 89.44 101 GLU A O 1
ATOM 813 N N . GLY A 1 102 ? -15.872 -6.612 0.733 1.00 88.88 102 GLY A N 1
ATOM 814 C CA . GLY A 1 102 ? -15.339 -6.285 -0.579 1.00 88.88 102 GLY A CA 1
ATOM 815 C C . GLY A 1 102 ? -14.420 -5.068 -0.573 1.00 88.88 102 GLY A C 1
ATOM 816 O O . GLY A 1 102 ? -14.530 -4.198 0.300 1.00 88.88 102 GLY A O 1
ATOM 817 N N . PRO A 1 103 ? -13.523 -4.994 -1.568 1.00 91.81 103 PRO A N 1
ATOM 818 C CA . PRO A 1 103 ? -12.553 -3.921 -1.675 1.00 91.81 103 PRO A CA 1
ATOM 819 C C . PRO A 1 103 ? -13.226 -2.634 -2.157 1.00 91.81 103 PRO A C 1
ATOM 821 O O . PRO A 1 103 ? -13.948 -2.628 -3.151 1.00 91.81 103 PRO A O 1
ATOM 824 N N . ILE A 1 104 ? -12.948 -1.523 -1.484 1.00 92.50 104 ILE A N 1
ATOM 825 C CA . ILE A 1 104 ? -13.290 -0.166 -1.925 1.00 92.50 104 ILE A CA 1
ATOM 826 C C . ILE A 1 104 ? -12.177 0.386 -2.804 1.00 92.50 104 ILE A C 1
ATOM 828 O O . ILE A 1 104 ? -12.447 0.978 -3.844 1.00 92.50 104 ILE A O 1
ATOM 832 N N . CYS A 1 105 ? -10.919 0.228 -2.388 1.00 92.75 105 CYS A N 1
ATOM 833 C CA . CYS A 1 105 ? -9.784 0.668 -3.188 1.00 92.75 105 CYS A CA 1
ATOM 834 C C . CYS A 1 105 ? -8.484 -0.025 -2.786 1.00 92.75 105 CYS A C 1
ATOM 836 O O . CYS A 1 105 ? -8.235 -0.284 -1.609 1.00 92.75 105 CYS A O 1
ATOM 838 N N . PHE A 1 106 ? -7.610 -0.209 -3.769 1.00 92.31 106 PHE A N 1
ATOM 839 C CA . PHE A 1 106 ? -6.233 -0.637 -3.573 1.00 92.31 106 PHE A CA 1
ATOM 840 C C . PHE A 1 106 ? -5.289 0.558 -3.703 1.00 92.31 106 PHE A C 1
ATOM 842 O O . PHE A 1 106 ? -5.454 1.428 -4.567 1.00 92.31 106 PHE A O 1
ATOM 849 N N . LYS A 1 107 ? -4.267 0.619 -2.854 1.00 92.94 107 LYS A N 1
ATOM 850 C CA . LYS A 1 107 ? -3.173 1.583 -2.955 1.00 92.94 107 LYS A CA 1
ATOM 851 C C . LYS A 1 107 ? -1.857 0.847 -2.817 1.00 92.94 107 LYS A C 1
ATOM 853 O O . LYS A 1 107 ? -1.614 0.157 -1.846 1.00 92.94 107 LYS A O 1
ATOM 858 N N . SER A 1 108 ? -0.969 1.068 -3.769 1.00 91.31 108 SER A N 1
ATOM 859 C CA . SER A 1 108 ? 0.393 0.549 -3.714 1.00 91.31 108 SER A CA 1
ATOM 860 C C . SER A 1 108 ? 1.386 1.649 -4.060 1.00 91.31 108 SER A C 1
ATOM 862 O O . SER A 1 108 ? 1.077 2.586 -4.816 1.00 91.31 108 SER A O 1
ATOM 864 N N . ARG A 1 109 ? 2.590 1.578 -3.500 1.00 89.75 109 ARG A N 1
ATOM 865 C CA . ARG A 1 109 ? 3.683 2.528 -3.741 1.00 89.75 109 ARG A CA 1
ATOM 866 C C . ARG A 1 109 ? 5.019 1.795 -3.697 1.00 89.75 109 ARG A C 1
ATOM 868 O O . ARG A 1 109 ? 5.265 1.033 -2.776 1.00 89.75 109 ARG A O 1
ATOM 875 N N . GLN A 1 110 ? 5.907 2.094 -4.638 1.00 91.25 110 GLN A N 1
ATOM 876 C CA . GLN A 1 110 ? 7.274 1.571 -4.608 1.00 91.25 110 GLN A CA 1
ATOM 877 C C . GLN A 1 110 ? 8.057 2.190 -3.443 1.00 91.25 110 GLN A C 1
ATOM 879 O O . GLN A 1 110 ? 7.896 3.378 -3.140 1.00 91.25 110 GLN A O 1
ATOM 884 N N . ILE A 1 111 ? 8.908 1.390 -2.806 1.00 91.38 111 ILE A N 1
ATOM 885 C CA . ILE A 1 111 ? 9.791 1.843 -1.729 1.00 91.38 111 ILE A CA 1
ATOM 886 C C . ILE A 1 111 ? 10.918 2.691 -2.328 1.00 91.38 111 ILE A C 1
ATOM 888 O O . ILE A 1 111 ? 11.549 2.313 -3.318 1.00 91.38 111 ILE A O 1
ATOM 892 N N . LYS A 1 112 ? 11.196 3.856 -1.733 1.00 91.00 112 LYS A N 1
ATOM 893 C CA . LYS A 1 112 ? 12.322 4.701 -2.162 1.00 91.00 112 LYS A CA 1
ATOM 894 C C . LYS A 1 112 ? 13.652 4.112 -1.694 1.00 91.00 112 LYS A C 1
ATOM 896 O O . LYS A 1 112 ? 13.728 3.500 -0.636 1.00 91.00 112 LYS A O 1
ATOM 901 N N . LEU A 1 113 ? 14.745 4.421 -2.393 1.00 89.38 113 LEU A N 1
ATOM 902 C CA . LEU A 1 113 ? 16.094 3.955 -2.026 1.00 89.38 113 LEU A CA 1
ATOM 903 C C . LEU A 1 113 ? 16.511 4.309 -0.586 1.00 89.38 113 LEU A C 1
ATOM 905 O O . LEU A 1 113 ? 17.230 3.552 0.060 1.00 89.38 113 LEU A O 1
ATOM 909 N N . THR A 1 114 ? 16.065 5.456 -0.069 1.00 90.31 114 THR A N 1
ATOM 910 C CA . THR A 1 114 ? 16.324 5.865 1.320 1.00 90.31 114 THR A CA 1
ATOM 911 C C . THR A 1 114 ? 15.504 5.065 2.329 1.00 90.31 114 THR A C 1
ATOM 913 O O . THR A 1 114 ? 15.983 4.798 3.425 1.00 90.31 114 THR A O 1
ATOM 916 N N . GLU A 1 115 ? 14.278 4.700 1.955 1.00 89.31 115 GLU A N 1
ATOM 917 C CA . GLU A 1 115 ? 13.331 3.943 2.779 1.00 89.31 115 GLU A CA 1
ATOM 918 C C . GLU A 1 115 ? 13.671 2.445 2.776 1.00 89.31 115 GLU A C 1
ATOM 920 O O . GLU A 1 115 ? 13.440 1.769 3.767 1.00 89.31 115 GLU A O 1
ATOM 925 N N . ALA A 1 116 ? 14.319 1.942 1.718 1.00 89.19 116 ALA A N 1
ATOM 926 C CA . ALA A 1 116 ? 14.791 0.557 1.615 1.00 89.19 116 ALA A CA 1
ATOM 927 C C . ALA A 1 116 ? 15.845 0.175 2.674 1.00 89.19 116 ALA A C 1
ATOM 929 O O . ALA A 1 116 ? 16.170 -0.996 2.831 1.00 89.19 116 ALA A O 1
ATOM 930 N N . ARG A 1 117 ? 16.403 1.160 3.392 1.00 89.50 117 ARG A N 1
ATOM 931 C CA . ARG A 1 117 ? 17.325 0.944 4.519 1.00 89.50 117 ARG A CA 1
ATOM 932 C C . ARG A 1 117 ? 16.601 0.727 5.849 1.00 89.50 117 ARG A C 1
ATOM 934 O O . ARG A 1 117 ? 17.256 0.444 6.848 1.00 89.50 117 ARG A O 1
ATOM 941 N N . TYR A 1 118 ? 15.288 0.938 5.891 1.00 89.31 118 TYR A N 1
ATOM 942 C CA . TYR A 1 118 ? 14.490 0.739 7.091 1.00 89.31 118 TYR A CA 1
ATOM 943 C C . TYR A 1 118 ? 14.302 -0.749 7.378 1.00 89.31 118 TYR A C 1
ATOM 945 O O . TYR A 1 118 ? 14.226 -1.573 6.469 1.00 89.31 118 TYR A O 1
ATOM 953 N N . GLY A 1 119 ? 14.216 -1.091 8.664 1.00 88.44 119 GLY A N 1
ATOM 954 C CA . GLY A 1 119 ? 13.834 -2.444 9.069 1.00 88.44 119 GLY A CA 1
ATOM 955 C C . GLY A 1 119 ? 12.381 -2.744 8.690 1.00 88.44 119 GLY A C 1
ATOM 956 O O . GLY A 1 119 ? 11.582 -1.823 8.536 1.00 88.44 119 GLY A O 1
ATOM 957 N N . VAL A 1 120 ? 12.014 -4.025 8.599 1.00 84.25 120 VAL A N 1
ATOM 958 C CA . VAL A 1 120 ? 10.660 -4.478 8.206 1.00 84.25 120 VAL A CA 1
ATOM 959 C C . VAL A 1 120 ? 9.564 -3.785 9.025 1.00 84.25 120 VAL A C 1
ATOM 961 O O . VAL A 1 120 ? 8.688 -3.132 8.467 1.00 84.25 120 VAL A O 1
ATOM 964 N N . SER A 1 121 ? 9.710 -3.768 10.351 1.00 86.19 121 SER A N 1
ATOM 965 C CA . SER A 1 121 ? 8.803 -3.068 11.268 1.00 86.19 121 SER A CA 1
ATOM 966 C C . SER A 1 121 ? 8.642 -1.568 10.984 1.00 86.19 121 SER A C 1
ATOM 968 O O . SER A 1 121 ? 7.564 -1.001 11.160 1.00 86.19 121 SER A O 1
ATOM 970 N N . GLN A 1 122 ? 9.714 -0.895 10.555 1.00 88.88 122 GLN A N 1
ATOM 971 C CA . GLN A 1 122 ? 9.671 0.523 10.187 1.00 88.88 122 GLN A CA 1
ATOM 972 C C . GLN A 1 122 ? 9.021 0.721 8.817 1.00 88.88 122 GLN A C 1
ATOM 974 O O . GLN A 1 122 ? 8.332 1.720 8.622 1.00 88.88 122 GLN A O 1
ATOM 979 N N . MET A 1 123 ? 9.215 -0.213 7.883 1.00 89.69 123 MET A N 1
ATOM 980 C CA . MET A 1 123 ? 8.554 -0.178 6.580 1.00 89.69 123 MET A CA 1
ATOM 981 C C . MET A 1 123 ? 7.042 -0.355 6.714 1.00 89.69 123 MET A C 1
ATOM 983 O O . MET A 1 123 ? 6.299 0.355 6.044 1.00 89.69 123 MET A O 1
ATOM 987 N N . GLU A 1 124 ? 6.570 -1.206 7.623 1.00 88.88 124 GLU A N 1
ATOM 988 C CA . GLU A 1 124 ? 5.135 -1.327 7.909 1.00 88.88 124 GLU A CA 1
ATOM 989 C C . GLU A 1 124 ? 4.552 -0.049 8.519 1.00 88.88 124 GLU A C 1
ATOM 991 O O . GLU A 1 124 ? 3.511 0.438 8.076 1.00 88.88 124 GLU A O 1
ATOM 996 N N . CYS A 1 125 ? 5.262 0.566 9.473 1.00 90.06 125 CYS A N 1
ATOM 997 C CA . CYS A 1 125 ? 4.881 1.880 10.002 1.00 90.06 125 CYS A CA 1
ATOM 998 C C . CYS A 1 125 ? 4.812 2.938 8.889 1.00 90.06 125 CYS A C 1
ATOM 1000 O O . CYS A 1 125 ? 3.890 3.750 8.850 1.00 90.06 125 CYS A O 1
ATOM 1002 N N . LEU A 1 126 ? 5.779 2.926 7.971 1.00 91.69 126 LEU A N 1
ATOM 1003 C CA . LEU A 1 126 ? 5.789 3.813 6.813 1.00 91.69 126 LEU A CA 1
ATOM 1004 C C . LEU A 1 126 ? 4.608 3.526 5.874 1.00 91.69 126 LEU A C 1
ATOM 1006 O O . LEU A 1 126 ? 4.010 4.470 5.357 1.00 91.69 126 LEU A O 1
ATOM 1010 N N . CYS A 1 127 ? 4.260 2.254 5.666 1.00 92.00 127 CYS A N 1
ATOM 1011 C CA . CYS A 1 127 ? 3.111 1.850 4.863 1.00 92.00 127 CYS A CA 1
ATOM 1012 C C . CYS A 1 127 ? 1.817 2.446 5.427 1.00 92.00 127 CYS A C 1
ATOM 1014 O O . CYS A 1 127 ? 1.072 3.084 4.683 1.00 92.00 127 CYS A O 1
ATOM 1016 N N . LEU A 1 128 ? 1.613 2.359 6.745 1.00 91.75 128 LEU A N 1
ATOM 1017 C CA . LEU A 1 128 ? 0.485 2.983 7.442 1.00 91.75 128 LEU A CA 1
ATOM 1018 C C . LEU A 1 128 ? 0.407 4.490 7.192 1.00 91.75 128 LEU A C 1
ATOM 1020 O O . LEU A 1 128 ? -0.618 4.989 6.730 1.00 91.75 128 LEU A O 1
ATOM 1024 N N . VAL A 1 129 ? 1.499 5.212 7.438 1.00 92.06 129 VAL A N 1
ATOM 1025 C CA . VAL A 1 129 ? 1.534 6.676 7.294 1.00 92.06 129 VAL A CA 1
ATOM 1026 C C . VAL A 1 129 ? 1.246 7.097 5.856 1.00 92.06 129 VAL A C 1
ATOM 1028 O O . VAL A 1 129 ? 0.383 7.936 5.614 1.00 92.06 129 VAL A O 1
ATOM 1031 N N . CYS A 1 130 ? 1.925 6.483 4.883 1.00 92.19 130 CYS A N 1
ATOM 1032 C CA . CYS A 1 130 ? 1.707 6.775 3.466 1.00 92.19 130 CYS A CA 1
ATOM 1033 C C . CYS A 1 130 ? 0.281 6.446 3.009 1.00 92.19 130 CYS A C 1
ATOM 1035 O O . CYS A 1 130 ? -0.227 7.062 2.070 1.00 92.19 130 CYS A O 1
ATOM 1037 N N . THR A 1 131 ? -0.346 5.454 3.632 1.00 92.44 131 THR A N 1
ATOM 1038 C CA . THR A 1 131 ? -1.717 5.056 3.326 1.00 92.44 131 THR A CA 1
ATOM 1039 C C . THR A 1 131 ? -2.712 6.068 3.867 1.00 92.44 131 THR A C 1
ATOM 1041 O O . THR A 1 131 ? -3.604 6.465 3.126 1.00 92.44 131 THR A O 1
ATOM 1044 N N . PHE A 1 132 ? -2.522 6.564 5.088 1.00 92.31 132 PHE A N 1
ATOM 1045 C CA . PHE A 1 132 ? -3.358 7.624 5.657 1.00 92.31 132 PHE A CA 1
ATOM 1046 C C . PHE A 1 132 ? -3.283 8.917 4.860 1.00 92.31 132 PHE A C 1
ATOM 1048 O O . PHE A 1 132 ? -4.319 9.448 4.473 1.00 92.31 132 PHE A O 1
ATOM 1055 N N . GLU A 1 133 ? -2.079 9.351 4.481 1.00 91.81 133 GLU A N 1
ATOM 1056 C CA . GLU A 1 133 ? -1.909 10.518 3.607 1.00 91.81 133 GLU A CA 1
ATOM 1057 C C . GLU A 1 133 ? -2.694 10.371 2.289 1.00 91.81 133 GLU A C 1
ATOM 1059 O O . GLU A 1 133 ? -3.266 11.333 1.779 1.00 91.81 133 GLU A O 1
ATOM 1064 N N . LYS A 1 134 ? -2.743 9.156 1.726 1.00 91.75 134 LYS A N 1
ATOM 1065 C CA . LYS A 1 134 ? -3.418 8.880 0.451 1.00 91.75 134 LYS A CA 1
ATOM 1066 C C . LYS A 1 134 ? -4.901 8.566 0.564 1.00 91.75 134 LYS A C 1
ATOM 1068 O O . LYS A 1 134 ? -5.587 8.694 -0.445 1.00 91.75 134 LYS A O 1
ATOM 1073 N N . LEU A 1 135 ? -5.372 8.074 1.703 1.00 92.38 135 LEU A N 1
ATOM 1074 C CA . LEU A 1 135 ? -6.756 7.653 1.929 1.00 92.38 135 LEU A CA 1
ATOM 1075 C C . LEU A 1 135 ? -7.489 8.579 2.898 1.00 92.38 135 LEU A C 1
ATOM 1077 O O . LEU A 1 135 ? -8.595 8.245 3.313 1.00 92.38 135 LEU A O 1
ATOM 1081 N N . ASN A 1 136 ? -6.919 9.747 3.213 1.00 91.25 136 ASN A N 1
ATOM 1082 C CA . ASN A 1 136 ? -7.522 10.708 4.131 1.00 91.25 136 ASN A CA 1
ATOM 1083 C C . ASN A 1 136 ? -8.998 10.980 3.795 1.00 91.25 136 ASN A C 1
ATOM 1085 O O . ASN A 1 136 ? -9.857 10.868 4.656 1.00 91.25 136 ASN A O 1
ATOM 1089 N N . TYR A 1 137 ? -9.316 11.184 2.513 1.00 91.12 137 TYR A N 1
ATOM 1090 C CA . TYR A 1 137 ? -10.684 11.457 2.056 1.00 91.12 137 TYR A CA 1
ATOM 1091 C C . TYR A 1 137 ? -11.701 10.323 2.297 1.00 91.12 137 TYR A C 1
ATOM 1093 O O . TYR A 1 137 ? -12.898 10.560 2.169 1.00 91.12 137 TYR A O 1
ATOM 1101 N N . PHE A 1 138 ? -11.261 9.100 2.608 1.00 91.62 138 PHE A N 1
ATOM 1102 C CA . PHE A 1 138 ? -12.145 8.016 3.053 1.00 91.62 138 PHE A CA 1
ATOM 1103 C C . PHE A 1 138 ? -12.138 7.826 4.568 1.00 91.62 138 PHE A C 1
ATOM 1105 O O . PHE A 1 138 ? -13.147 7.410 5.128 1.00 91.62 138 PHE A O 1
ATOM 1112 N N . LEU A 1 139 ? -10.996 8.060 5.216 1.00 90.94 139 LEU A N 1
ATOM 1113 C CA . LEU A 1 139 ? -10.795 7.753 6.632 1.00 90.94 139 LEU A CA 1
ATOM 1114 C C . LEU A 1 139 ? -11.263 8.883 7.551 1.00 90.94 139 LEU A C 1
ATOM 1116 O O . LEU A 1 139 ? -11.639 8.624 8.694 1.00 90.94 139 LEU A O 1
ATOM 1120 N N . GLU A 1 140 ? -11.259 10.122 7.065 1.00 89.25 140 GLU A N 1
ATOM 1121 C CA . GLU A 1 140 ? -11.693 11.287 7.825 1.00 89.25 140 GLU A CA 1
ATOM 1122 C C . GLU A 1 140 ? -13.148 11.118 8.298 1.00 89.25 140 GLU A C 1
ATOM 1124 O O . GLU A 1 140 ? -14.060 10.835 7.520 1.00 89.25 140 GLU A O 1
ATOM 1129 N N . GLY A 1 141 ? -13.360 11.229 9.612 1.00 87.19 141 GLY A N 1
ATOM 1130 C CA . GLY A 1 141 ? -14.676 11.085 10.245 1.00 87.19 141 GLY A CA 1
ATOM 1131 C C . GLY A 1 141 ? -15.244 9.659 10.309 1.00 87.19 141 GLY A C 1
ATOM 1132 O O . GLY A 1 141 ? -16.268 9.457 10.962 1.00 87.19 141 GLY A O 1
ATOM 1133 N N . CYS A 1 142 ? -14.595 8.663 9.702 1.00 90.56 142 CYS A N 1
ATOM 1134 C CA . CYS A 1 142 ? -15.041 7.269 9.731 1.00 90.56 142 CYS A CA 1
ATOM 1135 C C . CYS A 1 142 ? -14.390 6.496 10.884 1.00 90.56 142 CYS A C 1
ATOM 1137 O O . CYS A 1 142 ? -13.285 6.819 11.313 1.00 90.56 142 CYS A O 1
ATOM 1139 N N . VAL A 1 143 ? -15.063 5.452 11.375 1.00 92.19 143 VAL A N 1
ATOM 1140 C CA . VAL A 1 143 ? -14.456 4.462 12.281 1.00 92.19 143 VAL A CA 1
ATOM 1141 C C . VAL A 1 143 ? -13.839 3.363 11.432 1.00 92.19 143 VAL A C 1
ATOM 1143 O O . VAL A 1 143 ? -14.482 2.865 10.505 1.00 92.19 143 VAL A O 1
ATOM 1146 N N . PHE A 1 144 ? -12.599 2.985 11.724 1.00 93.44 144 PHE A N 1
ATOM 1147 C CA . PHE A 1 144 ? -11.919 1.972 10.933 1.00 93.44 144 PHE A CA 1
ATOM 1148 C C . PHE A 1 144 ? -10.951 1.112 11.738 1.00 93.44 144 PHE A C 1
ATOM 1150 O O . PHE A 1 144 ? -10.400 1.511 12.766 1.00 93.44 144 PHE A O 1
ATOM 1157 N N . GLU A 1 145 ? -10.738 -0.093 11.233 1.00 92.75 145 GLU A N 1
ATOM 1158 C CA . GLU A 1 145 ? -9.818 -1.075 11.785 1.00 92.75 145 GLU A CA 1
ATOM 1159 C C . GLU A 1 145 ? -8.607 -1.197 10.869 1.00 92.75 145 GLU A C 1
ATOM 1161 O O . GLU A 1 145 ? -8.750 -1.386 9.666 1.00 92.75 145 GLU A O 1
ATOM 1166 N N . VAL A 1 146 ? -7.409 -1.080 11.430 1.00 92.31 146 VAL A N 1
ATOM 1167 C CA . VAL A 1 146 ? -6.150 -1.305 10.723 1.00 92.31 146 VAL A CA 1
ATOM 1168 C C . VAL A 1 146 ? -5.659 -2.696 11.057 1.00 92.31 146 VAL A C 1
ATOM 1170 O O . VAL A 1 146 ? -5.418 -3.000 12.225 1.00 92.31 146 VAL A O 1
ATOM 1173 N N . ILE A 1 147 ? -5.478 -3.510 10.028 1.00 90.62 147 ILE A N 1
ATOM 1174 C CA . ILE A 1 147 ? -5.009 -4.883 10.122 1.00 90.62 147 ILE A CA 1
ATOM 1175 C C . ILE A 1 147 ? -3.597 -4.922 9.545 1.00 90.62 147 ILE A C 1
ATOM 1177 O O . ILE A 1 147 ? -3.384 -4.574 8.381 1.00 90.62 147 ILE A O 1
ATOM 1181 N N . ALA A 1 148 ? -2.638 -5.293 10.390 1.00 87.00 148 ALA A N 1
ATOM 1182 C CA . ALA A 1 148 ? -1.224 -5.366 10.041 1.00 87.00 148 ALA A CA 1
ATOM 1183 C C . ALA A 1 148 ? -0.556 -6.592 10.678 1.00 87.00 148 ALA A C 1
ATOM 1185 O O . ALA A 1 148 ? -0.959 -7.040 11.759 1.00 87.00 148 ALA A O 1
ATOM 1186 N N . ASP A 1 149 ? 0.506 -7.063 10.027 1.00 79.44 149 ASP A N 1
ATOM 1187 C CA . ASP A 1 149 ? 1.252 -8.268 10.401 1.00 79.44 149 ASP A CA 1
ATOM 1188 C C . ASP A 1 149 ? 2.324 -8.019 11.479 1.00 79.44 149 ASP A C 1
ATOM 1190 O O . ASP A 1 149 ? 2.880 -8.980 12.012 1.00 79.44 149 ASP A O 1
ATOM 1194 N N . CYS A 1 150 ? 2.627 -6.758 11.834 1.00 75.00 150 CYS A N 1
ATOM 1195 C CA . CYS A 1 150 ? 3.570 -6.445 12.909 1.00 75.00 150 CYS A CA 1
ATOM 1196 C C . CYS A 1 150 ? 2.973 -5.654 14.075 1.00 75.00 150 CYS A C 1
ATOM 1198 O O . CYS A 1 150 ? 2.364 -4.584 13.957 1.00 75.00 150 CYS A O 1
ATOM 1200 N N . THR A 1 151 ? 3.292 -6.132 15.276 1.00 75.62 151 THR A N 1
ATOM 1201 C CA . THR A 1 151 ? 2.966 -5.495 16.559 1.00 75.62 151 THR A CA 1
ATOM 1202 C C . THR A 1 151 ? 3.602 -4.110 16.738 1.00 75.62 151 THR A C 1
ATOM 1204 O O . THR A 1 151 ? 3.148 -3.314 17.573 1.00 75.62 151 THR A O 1
ATOM 1207 N N . THR A 1 152 ? 4.630 -3.760 15.955 1.00 70.94 152 THR A N 1
ATOM 1208 C CA . THR A 1 152 ? 5.274 -2.441 16.035 1.00 70.94 152 THR A CA 1
ATOM 1209 C C . THR A 1 152 ? 4.366 -1.316 15.575 1.00 70.94 152 THR A C 1
ATOM 1211 O O . THR A 1 152 ? 4.471 -0.217 16.115 1.00 70.94 152 THR A O 1
ATOM 1214 N N . VAL A 1 153 ? 3.434 -1.584 14.658 1.00 78.06 153 VAL A N 1
ATOM 1215 C CA . VAL A 1 153 ? 2.434 -0.604 14.213 1.00 78.06 153 VAL A CA 1
ATOM 1216 C C . VAL A 1 153 ? 1.554 -0.173 15.389 1.00 78.06 153 VAL A C 1
ATOM 1218 O O . VAL A 1 153 ? 1.329 1.017 15.610 1.00 78.06 153 VAL A O 1
ATOM 1221 N N . LYS A 1 154 ? 1.157 -1.131 16.234 1.00 81.75 154 LYS A N 1
ATOM 1222 C CA . LYS A 1 154 ? 0.427 -0.865 17.482 1.00 81.75 154 LYS A CA 1
ATOM 1223 C C . LYS A 1 154 ? 1.283 -0.094 18.490 1.00 81.75 154 LYS A C 1
ATOM 1225 O O . LYS A 1 154 ? 0.798 0.811 19.169 1.00 81.75 154 LYS A O 1
ATOM 1230 N N . SER A 1 155 ? 2.567 -0.433 18.566 1.00 78.75 155 SER A N 1
ATOM 1231 C CA . SER A 1 155 ? 3.514 0.188 19.496 1.00 78.75 155 SER A CA 1
ATOM 1232 C C . SER 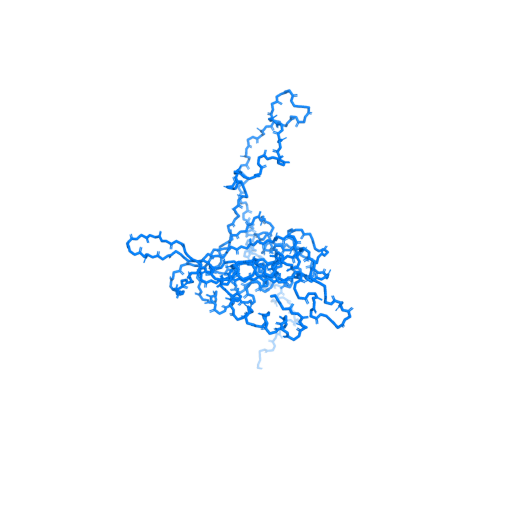A 1 155 ? 3.895 1.616 19.099 1.00 78.75 155 SER A C 1
ATOM 1234 O O . SER A 1 155 ? 4.177 2.416 19.988 1.00 78.75 155 SER A O 1
ATOM 1236 N N . LEU A 1 156 ? 3.847 1.968 17.807 1.00 81.56 156 LEU A N 1
ATOM 1237 C CA . LEU A 1 156 ? 4.214 3.287 17.273 1.00 81.56 156 LEU A CA 1
ATOM 1238 C C . LEU A 1 156 ? 3.491 4.432 17.994 1.00 81.56 156 LEU A C 1
ATOM 1240 O O . LEU A 1 156 ? 4.085 5.472 18.271 1.00 81.56 156 LEU A O 1
ATOM 1244 N N . SER A 1 157 ? 2.229 4.223 18.370 1.00 77.19 157 SER A N 1
ATOM 1245 C CA . SER A 1 157 ? 1.454 5.223 19.104 1.00 77.19 157 SER A CA 1
ATOM 1246 C C . SER A 1 157 ? 1.978 5.475 20.524 1.00 77.19 157 SER A C 1
ATOM 1248 O O . SER A 1 157 ? 1.924 6.607 21.010 1.00 77.19 157 SER A O 1
ATOM 1250 N N . ASN A 1 158 ? 2.543 4.459 21.172 1.00 80.88 158 ASN A N 1
ATOM 1251 C CA . ASN A 1 158 ? 2.934 4.493 22.583 1.00 80.88 158 ASN A CA 1
ATOM 1252 C C . ASN A 1 158 ? 4.453 4.589 22.794 1.00 80.88 158 ASN A C 1
ATOM 1254 O O . ASN A 1 158 ? 4.927 4.513 23.930 1.00 80.88 158 ASN A O 1
ATOM 1258 N N . MET A 1 159 ? 5.233 4.751 21.722 1.00 80.38 159 MET A N 1
ATOM 1259 C CA . MET A 1 159 ? 6.682 4.909 21.822 1.00 80.38 159 MET A CA 1
ATOM 1260 C C . MET A 1 159 ? 7.036 6.196 22.573 1.00 80.38 159 MET A C 1
ATOM 1262 O O . MET A 1 159 ? 6.654 7.290 22.161 1.00 80.38 159 MET A O 1
ATOM 1266 N N . LYS A 1 160 ? 7.794 6.052 23.668 1.00 77.38 160 LYS A N 1
ATOM 1267 C CA . LYS A 1 160 ? 8.268 7.173 24.500 1.00 77.38 160 LYS A CA 1
ATOM 1268 C C . LYS A 1 160 ? 9.471 7.895 23.889 1.00 77.38 160 LYS A C 1
ATOM 1270 O O . LYS A 1 160 ? 9.589 9.106 24.020 1.00 77.38 160 LYS A O 1
ATOM 1275 N N . THR A 1 161 ? 10.353 7.157 23.217 1.00 79.38 161 THR A N 1
ATOM 1276 C CA . THR A 1 161 ? 11.595 7.678 22.619 1.00 79.38 161 THR A CA 1
ATOM 1277 C C . THR A 1 161 ? 11.726 7.251 21.151 1.00 79.38 161 THR A C 1
ATOM 1279 O O . THR A 1 161 ? 12.610 6.463 20.807 1.00 79.38 161 THR A O 1
ATOM 1282 N N . PRO A 1 162 ? 10.829 7.717 20.260 1.00 81.56 162 PRO A N 1
ATOM 1283 C CA . PRO A 1 162 ? 10.903 7.395 18.839 1.00 81.56 162 PRO A CA 1
ATOM 1284 C C . PRO A 1 162 ? 12.106 8.073 18.168 1.00 81.56 162 PRO A C 1
ATOM 1286 O O . PRO A 1 162 ? 12.499 9.190 18.510 1.00 81.56 162 PRO A O 1
ATOM 1289 N N . ASN A 1 163 ? 12.661 7.424 17.142 1.00 85.06 163 ASN A N 1
ATOM 1290 C CA . ASN A 1 163 ? 13.615 8.070 16.237 1.00 85.06 163 ASN A CA 1
ATOM 1291 C C . ASN A 1 163 ? 12.939 9.275 15.543 1.00 85.06 163 ASN A C 1
ATOM 1293 O O . ASN A 1 163 ? 11.725 9.283 15.352 1.00 85.06 163 ASN A O 1
ATOM 1297 N N . ARG A 1 164 ? 13.701 10.285 15.107 1.00 87.44 164 ARG A N 1
ATOM 1298 C CA . ARG A 1 164 ? 13.182 11.546 14.544 1.00 87.44 164 ARG A CA 1
ATOM 1299 C C . ARG A 1 164 ? 12.155 11.349 13.421 1.00 87.44 164 ARG A C 1
ATOM 1301 O O . ARG A 1 164 ? 11.197 12.108 13.336 1.00 87.44 164 ARG A O 1
ATOM 1308 N N . HIS A 1 165 ? 12.339 10.350 12.557 1.00 85.50 165 HIS A N 1
ATOM 1309 C CA . HIS A 1 165 ? 11.370 10.047 11.496 1.00 85.50 165 HIS A CA 1
ATOM 1310 C C . HIS A 1 165 ? 10.106 9.359 12.039 1.00 85.50 165 HIS A C 1
ATOM 1312 O O . HIS A 1 165 ? 9.007 9.729 11.642 1.00 85.50 165 HIS A O 1
ATOM 1318 N N . MET A 1 166 ? 10.244 8.449 13.007 1.00 87.81 166 MET A N 1
ATOM 1319 C CA . MET A 1 166 ? 9.112 7.807 13.684 1.00 87.81 166 MET A CA 1
ATOM 1320 C C . MET A 1 166 ? 8.293 8.806 14.508 1.00 87.81 166 MET A C 1
ATOM 1322 O O . MET A 1 166 ? 7.077 8.687 14.557 1.00 87.81 166 MET A O 1
ATOM 1326 N N . LEU A 1 167 ? 8.929 9.832 15.089 1.00 90.25 167 LEU A N 1
ATOM 1327 C CA . LEU A 1 167 ? 8.227 10.924 15.767 1.00 90.25 167 LEU A CA 1
ATOM 1328 C C . LEU A 1 167 ? 7.307 11.679 14.797 1.00 90.25 167 LEU A C 1
ATOM 1330 O O . LEU A 1 167 ? 6.157 11.957 15.118 1.00 90.25 167 LEU A O 1
ATOM 1334 N N . ARG A 1 168 ? 7.788 11.971 13.580 1.00 90.31 168 ARG A N 1
ATOM 1335 C CA . ARG A 1 168 ? 6.967 12.613 12.539 1.00 90.31 168 ARG A CA 1
ATOM 1336 C C . ARG A 1 168 ? 5.778 11.740 12.142 1.00 90.31 168 ARG A C 1
ATOM 1338 O O . ARG A 1 168 ? 4.679 12.254 11.983 1.00 90.31 168 ARG A O 1
ATOM 1345 N N . TRP A 1 169 ? 5.994 10.434 12.012 1.00 91.50 169 TRP A N 1
ATOM 1346 C CA . TRP A 1 169 ? 4.933 9.467 11.730 1.00 91.50 169 TRP A CA 1
ATOM 1347 C C . TRP A 1 169 ? 3.906 9.389 12.857 1.00 91.50 169 TRP A C 1
ATOM 1349 O O . TRP A 1 169 ? 2.707 9.395 12.598 1.00 91.50 169 TRP A O 1
ATOM 1359 N N . GLN A 1 170 ? 4.367 9.388 14.107 1.00 89.25 170 GLN A N 1
ATOM 1360 C CA . GLN A 1 170 ? 3.502 9.384 15.278 1.00 89.25 170 GLN A CA 1
ATOM 1361 C C . GLN A 1 170 ? 2.600 10.621 15.303 1.00 89.25 170 GLN A C 1
ATOM 1363 O O . GLN A 1 170 ? 1.413 10.471 15.570 1.00 89.25 170 GLN A O 1
ATOM 1368 N N . ILE A 1 171 ? 3.133 11.807 14.983 1.00 89.19 171 ILE A N 1
ATOM 1369 C CA . ILE A 1 171 ? 2.351 13.048 14.865 1.00 89.19 171 ILE A CA 1
ATOM 1370 C C . ILE A 1 171 ? 1.308 12.928 13.744 1.00 89.19 171 ILE A C 1
ATOM 1372 O O . ILE A 1 171 ? 0.150 13.252 13.969 1.00 89.19 171 ILE A O 1
ATOM 1376 N N . GLY A 1 172 ? 1.678 12.402 12.571 1.00 86.94 172 GLY A N 1
ATOM 1377 C CA . GLY A 1 172 ? 0.739 12.236 11.451 1.00 86.94 172 GLY A CA 1
ATOM 1378 C C . GLY A 1 172 ? -0.412 11.261 11.729 1.00 86.94 172 GLY A C 1
ATOM 1379 O O . GLY A 1 172 ? -1.499 11.421 11.196 1.00 86.94 172 GLY A O 1
ATOM 1380 N N . ILE A 1 173 ? -0.203 10.266 12.595 1.00 88.06 173 ILE A N 1
ATOM 1381 C CA . ILE A 1 173 ? -1.237 9.283 12.962 1.00 88.06 173 ILE A CA 1
ATOM 1382 C C . ILE A 1 173 ? -2.165 9.804 14.076 1.00 88.06 173 ILE A C 1
ATOM 1384 O O . ILE A 1 173 ? -3.242 9.244 14.283 1.00 88.06 173 ILE A O 1
ATOM 1388 N N . GLN A 1 174 ? -1.780 10.856 14.811 1.00 88.12 174 GLN A N 1
ATOM 1389 C CA . GLN A 1 174 ? -2.553 11.344 15.963 1.00 88.12 174 GLN A CA 1
ATOM 1390 C C . GLN A 1 174 ? -3.985 11.742 15.606 1.00 88.12 174 GLN A C 1
ATOM 1392 O O . GLN A 1 174 ? -4.879 11.485 16.408 1.00 88.12 174 GLN A O 1
ATOM 1397 N N . GLU A 1 175 ? -4.199 12.290 14.411 1.00 87.38 175 GLU A N 1
ATOM 1398 C CA . GLU A 1 175 ? -5.518 12.692 13.915 1.00 87.38 175 GLU A CA 1
ATOM 1399 C C . GLU A 1 175 ? -6.527 11.533 13.915 1.00 87.38 175 GLU A C 1
ATOM 1401 O O . GLU A 1 175 ? -7.674 11.702 14.318 1.00 87.38 175 GLU A O 1
ATOM 1406 N N . TYR A 1 176 ? -6.084 10.322 13.568 1.00 87.31 176 TYR A N 1
ATOM 1407 C CA . TYR A 1 176 ? -6.968 9.161 13.442 1.00 87.31 176 TYR A CA 1
ATOM 1408 C C . TYR A 1 176 ? -7.087 8.324 14.717 1.00 87.31 176 TYR A C 1
ATOM 1410 O O . TYR A 1 176 ? -7.861 7.370 14.754 1.00 87.31 176 TYR A O 1
ATOM 1418 N N . ARG A 1 177 ? -6.346 8.644 15.787 1.00 83.31 177 ARG A N 1
ATOM 1419 C CA . ARG A 1 177 ? -6.301 7.803 16.999 1.00 83.31 177 ARG A CA 1
ATOM 1420 C C . ARG A 1 177 ? -7.652 7.582 17.667 1.00 83.31 177 ARG A C 1
ATOM 1422 O O . ARG A 1 177 ? -7.835 6.532 18.269 1.00 83.31 177 ARG A O 1
ATOM 1429 N N . GLY A 1 178 ? -8.555 8.559 17.606 1.00 83.69 178 GLY A N 1
ATOM 1430 C CA . GLY A 1 178 ? -9.878 8.443 18.224 1.00 83.69 178 GLY A CA 1
ATOM 1431 C C . GLY A 1 178 ? -10.781 7.424 17.527 1.00 83.69 178 GLY A C 1
ATOM 1432 O O . GLY A 1 178 ? -11.622 6.806 18.175 1.00 83.69 178 GLY A O 1
ATOM 1433 N N . ASN A 1 179 ? -10.575 7.219 16.225 1.00 86.94 179 ASN A N 1
ATOM 1434 C CA . ASN A 1 179 ? -11.488 6.467 15.366 1.00 86.94 179 ASN A CA 1
ATOM 1435 C C . ASN A 1 179 ? -10.855 5.184 14.798 1.00 86.94 179 ASN A C 1
ATOM 1437 O O . ASN A 1 179 ? -11.535 4.402 14.133 1.00 86.94 179 ASN A O 1
ATOM 1441 N N . MET A 1 180 ? -9.561 4.974 15.051 1.00 90.25 180 MET A N 1
ATOM 1442 C CA . MET A 1 180 ? -8.770 3.856 14.551 1.00 90.25 180 MET A CA 1
ATOM 1443 C C . MET A 1 180 ? -8.565 2.788 15.626 1.00 90.25 180 MET A C 1
ATOM 1445 O O . MET A 1 180 ? -8.026 3.065 16.699 1.00 90.25 180 MET A O 1
ATOM 1449 N N . THR A 1 181 ? -8.844 1.534 15.278 1.00 89.81 181 THR A N 1
ATOM 1450 C CA . THR A 1 181 ? -8.440 0.365 16.074 1.00 89.81 181 THR A CA 1
ATOM 1451 C C . THR A 1 181 ? -7.363 -0.424 15.339 1.00 89.81 181 THR A C 1
ATOM 1453 O O . THR A 1 181 ? -7.574 -0.835 14.206 1.00 89.81 181 THR A O 1
ATOM 1456 N N . ILE A 1 182 ? -6.203 -0.654 15.963 1.00 87.75 182 ILE A N 1
ATOM 1457 C CA . ILE A 1 182 ? -5.123 -1.457 15.362 1.00 87.75 182 ILE A CA 1
ATOM 1458 C C . ILE A 1 182 ? -5.238 -2.903 15.846 1.00 87.75 182 ILE A C 1
ATOM 1460 O O . ILE A 1 182 ? -5.058 -3.186 17.038 1.00 87.75 182 ILE A O 1
ATOM 1464 N N . VAL A 1 183 ? -5.486 -3.811 14.909 1.00 86.88 183 VAL A N 1
ATOM 1465 C CA . VAL A 1 183 ? -5.553 -5.256 15.113 1.00 86.88 183 VAL A CA 1
ATOM 1466 C C . VAL A 1 183 ? -4.310 -5.890 14.500 1.00 86.88 183 VAL A C 1
ATOM 1468 O O . VAL A 1 183 ? -3.998 -5.694 13.329 1.00 86.88 183 VAL A O 1
ATOM 1471 N N . HIS A 1 184 ? -3.586 -6.651 15.317 1.00 82.50 184 HIS A N 1
ATOM 1472 C CA . HIS A 1 184 ? -2.519 -7.510 14.825 1.00 82.50 184 HIS A CA 1
ATOM 1473 C C . HIS A 1 184 ? -3.141 -8.823 14.370 1.00 82.50 184 HIS A C 1
ATOM 1475 O O . HIS A 1 184 ? -3.801 -9.483 15.178 1.00 82.50 184 HIS A O 1
ATOM 1481 N N . GLN A 1 185 ? -2.942 -9.196 13.113 1.00 69.88 185 GLN A N 1
ATOM 1482 C CA . GLN A 1 185 ? -3.334 -10.508 12.624 1.00 69.88 185 GLN A CA 1
ATOM 1483 C C . GLN A 1 185 ? -2.059 -11.318 12.408 1.00 69.88 185 GLN A C 1
ATOM 1485 O O . GLN A 1 185 ? -1.236 -10.975 11.571 1.00 69.88 185 GLN A O 1
ATOM 1490 N N . ASP A 1 186 ? -1.868 -12.383 13.190 1.00 57.47 186 ASP A N 1
ATOM 1491 C CA . ASP A 1 186 ? -0.709 -13.253 13.002 1.00 57.47 186 ASP A CA 1
ATOM 1492 C C . ASP A 1 186 ? -0.786 -13.893 11.605 1.00 57.47 186 ASP A C 1
ATOM 1494 O O . ASP A 1 186 ? -1.792 -14.526 11.262 1.00 57.47 186 ASP A O 1
ATOM 1498 N N . GLY A 1 187 ? 0.300 -13.824 10.826 1.00 47.88 187 GLY A N 1
ATOM 1499 C CA . GLY A 1 187 ? 0.412 -14.436 9.488 1.00 47.88 187 GLY A CA 1
ATOM 1500 C C . GLY A 1 187 ? 0.161 -15.958 9.431 1.00 47.88 187 GLY A C 1
ATOM 1501 O O . GLY A 1 187 ? 0.124 -16.557 8.358 1.00 47.88 187 GLY A O 1
ATOM 1502 N N . ASN A 1 188 ? -0.084 -16.598 10.578 1.00 43.22 188 ASN A N 1
ATOM 1503 C CA . ASN A 1 188 ? -0.401 -18.017 10.744 1.00 43.22 188 ASN A CA 1
ATOM 1504 C C . ASN A 1 188 ? -1.751 -18.464 10.152 1.00 43.22 188 ASN A C 1
ATOM 1506 O O . ASN A 1 188 ? -2.000 -19.669 10.068 1.00 43.22 188 ASN A O 1
ATOM 1510 N N . ILE A 1 189 ? -2.622 -17.550 9.715 1.00 44.06 189 ILE A N 1
ATOM 1511 C CA . ILE A 1 189 ? -3.864 -17.923 9.009 1.00 44.06 189 ILE A CA 1
ATOM 1512 C C . ILE A 1 189 ? -3.575 -18.305 7.534 1.00 44.06 189 ILE A C 1
ATOM 1514 O O . ILE A 1 189 ? -4.376 -18.994 6.907 1.00 44.06 189 ILE A O 1
ATOM 1518 N N . HIS A 1 190 ? -2.368 -18.027 7.015 1.00 42.06 190 HIS A N 1
ATOM 1519 C CA . HIS A 1 190 ? -1.862 -18.519 5.720 1.00 42.06 190 HIS A CA 1
ATOM 1520 C C . HIS A 1 190 ? -1.044 -19.830 5.827 1.00 42.06 190 HIS A C 1
ATOM 1522 O O . HIS A 1 190 ? -0.119 -20.073 5.048 1.00 42.06 190 HIS A O 1
ATOM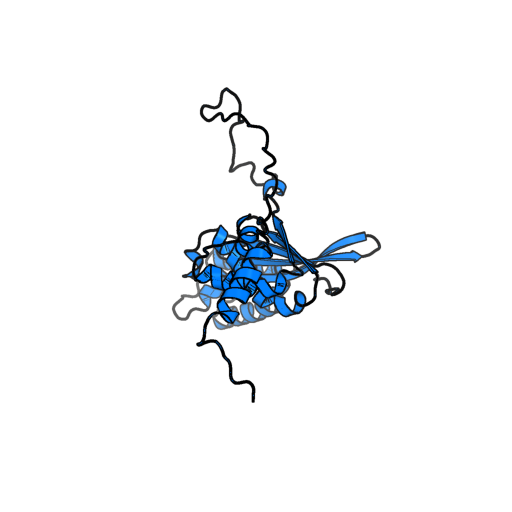 1528 N N . LYS A 1 191 ? -1.388 -20.725 6.766 1.00 36.78 191 LYS A N 1
ATOM 1529 C CA . LYS A 1 191 ? -0.679 -22.004 7.012 1.00 36.78 191 LYS A CA 1
ATOM 1530 C C . LYS A 1 191 ? -0.561 -22.949 5.807 1.00 36.78 191 LYS A C 1
ATOM 1532 O O . LYS A 1 191 ? 0.266 -23.855 5.840 1.00 36.78 191 LYS A O 1
ATOM 1537 N N . ASN A 1 192 ? -1.329 -22.742 4.738 1.00 37.47 192 ASN A N 1
ATOM 1538 C CA . ASN A 1 192 ? -1.249 -23.592 3.548 1.00 37.47 192 ASN A CA 1
ATOM 1539 C C . ASN A 1 192 ? -0.023 -23.329 2.653 1.00 37.47 192 ASN A C 1
ATOM 1541 O O . ASN A 1 192 ? 0.259 -24.172 1.808 1.00 37.47 192 ASN A O 1
ATOM 1545 N N . LEU A 1 193 ? 0.714 -22.220 2.818 1.00 38.38 193 LEU A N 1
ATOM 1546 C CA . LEU A 1 193 ? 1.907 -21.936 1.996 1.00 38.38 193 LEU A CA 1
ATOM 1547 C C . LEU A 1 193 ? 3.232 -21.881 2.768 1.00 38.38 193 LEU A C 1
ATOM 1549 O O . LEU A 1 193 ? 4.288 -22.044 2.163 1.00 38.38 193 LEU A O 1
ATOM 1553 N N . ASP A 1 194 ? 3.199 -21.699 4.087 1.00 36.75 194 ASP A N 1
ATOM 1554 C CA . ASP A 1 194 ? 4.414 -21.494 4.892 1.00 36.75 194 ASP A CA 1
ATOM 1555 C C . ASP A 1 194 ? 5.005 -22.797 5.478 1.00 36.75 194 ASP A C 1
ATOM 1557 O O . ASP A 1 194 ? 6.050 -22.799 6.127 1.00 36.75 194 ASP A O 1
ATOM 1561 N N . GLY A 1 195 ? 4.360 -23.940 5.215 1.00 41.47 195 GLY A N 1
ATOM 1562 C CA . GLY A 1 195 ? 4.763 -25.255 5.731 1.00 41.47 195 GLY A CA 1
ATOM 1563 C C . GLY A 1 195 ? 6.079 -25.813 5.171 1.00 41.47 195 GLY A C 1
ATOM 1564 O O . GLY A 1 195 ? 6.570 -26.813 5.683 1.00 41.47 195 GLY A O 1
ATOM 1565 N N . LEU A 1 196 ? 6.663 -25.187 4.143 1.00 41.78 196 LEU A N 1
ATOM 1566 C CA . LEU A 1 196 ? 7.923 -25.629 3.525 1.00 41.78 196 LEU A CA 1
ATOM 1567 C C . LEU A 1 196 ? 9.160 -24.856 4.009 1.00 41.78 196 LEU A C 1
ATOM 1569 O O . LEU A 1 196 ? 10.264 -25.386 3.921 1.00 41.78 196 LEU A O 1
ATOM 1573 N N . SER A 1 197 ? 9.007 -23.628 4.518 1.00 48.41 197 SER A N 1
ATOM 1574 C CA . SER A 1 197 ? 10.139 -22.772 4.917 1.00 48.41 197 SER A CA 1
ATOM 1575 C C . SER A 1 197 ? 10.436 -22.819 6.424 1.00 48.41 197 SER A C 1
ATOM 1577 O O . SER A 1 197 ? 11.543 -22.486 6.846 1.00 48.41 197 SER A O 1
ATOM 1579 N N . ARG A 1 198 ? 9.466 -23.256 7.242 1.00 47.38 198 ARG A N 1
ATOM 1580 C CA . ARG A 1 198 ? 9.545 -23.251 8.710 1.00 47.38 198 ARG A CA 1
ATOM 1581 C C . ARG A 1 198 ? 9.210 -24.611 9.306 1.00 47.38 198 ARG A C 1
ATOM 1583 O O . ARG A 1 198 ? 8.227 -24.769 10.026 1.00 47.38 198 ARG A O 1
ATOM 1590 N N . TRP A 1 199 ? 10.060 -25.600 9.049 1.00 40.94 199 TRP A N 1
ATOM 1591 C CA . TRP A 1 199 ? 10.037 -26.846 9.815 1.00 40.94 199 TRP A CA 1
ATOM 1592 C C . TRP A 1 199 ? 10.596 -26.579 11.223 1.00 40.94 199 TRP A C 1
ATOM 1594 O O . TRP A 1 199 ? 11.752 -26.862 11.527 1.00 40.94 199 TRP A O 1
ATOM 1604 N N . THR A 1 200 ? 9.799 -25.951 12.088 1.00 54.28 200 THR A N 1
ATOM 1605 C CA . THR A 1 200 ? 10.140 -25.843 13.508 1.00 54.28 200 THR A CA 1
ATOM 1606 C C . THR A 1 200 ? 10.043 -27.237 14.110 1.00 54.28 200 THR A C 1
ATOM 1608 O O . THR A 1 200 ? 8.971 -27.849 14.075 1.00 54.28 200 THR A O 1
ATOM 1611 N N . LEU A 1 201 ? 11.157 -27.751 14.635 1.00 58.72 201 LEU A N 1
ATOM 1612 C CA . LEU A 1 201 ? 11.144 -28.973 15.432 1.00 58.72 201 LEU A CA 1
ATOM 1613 C C . LEU A 1 201 ? 10.147 -28.794 16.590 1.00 58.72 201 LEU A C 1
ATOM 1615 O O . LEU A 1 201 ? 10.081 -27.701 17.162 1.00 58.72 201 LEU A O 1
ATOM 1619 N N . PRO A 1 202 ? 9.358 -29.824 16.932 1.00 63.44 202 PRO A N 1
ATOM 1620 C CA . PRO A 1 202 ? 8.472 -29.756 18.087 1.00 63.44 202 PRO A CA 1
ATOM 1621 C C . PRO A 1 202 ? 9.280 -29.388 19.342 1.00 63.44 202 PRO A C 1
ATOM 1623 O O . PRO A 1 202 ? 10.400 -29.864 19.528 1.00 63.44 202 PRO A O 1
ATOM 1626 N N . ASN A 1 203 ? 8.727 -28.527 20.203 1.00 62.59 203 ASN A N 1
ATOM 1627 C CA . ASN A 1 203 ? 9.321 -28.177 21.498 1.00 62.59 203 ASN A CA 1
ATOM 1628 C C . ASN A 1 203 ? 9.119 -29.341 22.490 1.00 62.59 203 ASN A C 1
ATOM 1630 O O . ASN A 1 203 ? 8.358 -29.235 23.447 1.00 62.59 203 ASN A O 1
ATOM 1634 N N . ASN A 1 204 ? 9.713 -30.500 22.189 1.00 75.75 204 ASN A N 1
ATOM 1635 C CA . ASN A 1 204 ? 9.716 -31.679 23.048 1.00 75.75 204 ASN A CA 1
ATOM 1636 C C . ASN A 1 204 ? 11.050 -31.788 23.805 1.00 75.75 204 ASN A C 1
ATOM 1638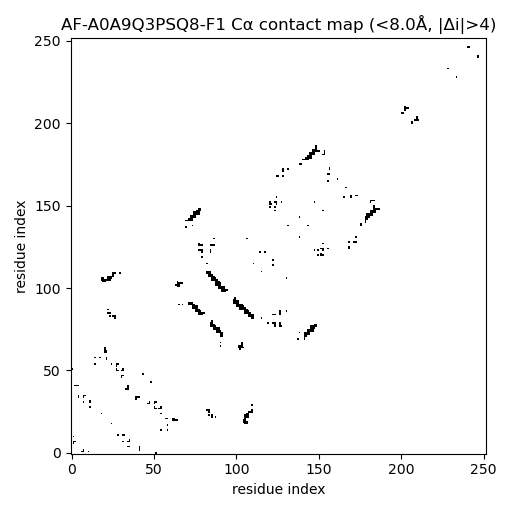 O O . ASN A 1 204 ? 12.016 -31.100 23.492 1.00 75.75 204 ASN A O 1
ATOM 1642 N N . ILE A 1 205 ? 11.104 -32.677 24.795 1.00 69.50 205 ILE A N 1
ATOM 1643 C CA . ILE A 1 205 ? 12.292 -32.897 25.638 1.00 69.50 205 ILE A CA 1
ATOM 1644 C C . ILE A 1 205 ? 13.503 -33.393 24.819 1.00 69.50 205 ILE A C 1
ATOM 1646 O O . ILE A 1 205 ? 14.643 -33.201 25.234 1.00 69.50 205 ILE A O 1
ATOM 1650 N N . ASP A 1 206 ? 13.272 -33.971 23.635 1.00 69.75 206 ASP A N 1
ATOM 1651 C CA . ASP A 1 206 ? 14.335 -34.415 22.723 1.00 69.75 206 ASP A CA 1
ATOM 1652 C C . ASP A 1 206 ? 14.961 -33.260 21.913 1.00 69.75 206 ASP A C 1
ATOM 1654 O O . ASP A 1 206 ? 15.974 -33.453 21.236 1.00 69.75 206 ASP A O 1
ATOM 1658 N N . ASN A 1 207 ? 14.383 -32.054 21.964 1.00 72.50 207 ASN A N 1
ATOM 1659 C CA . ASN A 1 207 ? 14.922 -30.863 21.320 1.00 72.50 207 ASN A CA 1
ATOM 1660 C C . ASN A 1 207 ? 16.020 -30.234 22.206 1.00 72.50 207 ASN A C 1
ATOM 1662 O O . ASN A 1 207 ? 15.729 -29.798 23.321 1.00 72.50 207 ASN A O 1
ATOM 1666 N N . PRO A 1 208 ? 17.271 -30.093 21.725 1.00 68.50 208 PRO A N 1
ATOM 1667 C CA . PRO A 1 208 ? 18.353 -29.477 22.500 1.00 68.50 208 PRO A CA 1
ATOM 1668 C C . PRO A 1 208 ? 18.106 -27.997 22.847 1.00 68.50 208 PRO A C 1
ATOM 1670 O O . PRO A 1 208 ? 18.795 -27.455 23.707 1.00 68.50 208 PRO A O 1
ATOM 1673 N N . ALA A 1 209 ? 17.138 -27.343 22.193 1.00 58.75 209 ALA A N 1
ATOM 1674 C CA . ALA A 1 209 ? 16.688 -25.981 22.475 1.00 58.75 209 ALA A CA 1
ATOM 1675 C C . ALA A 1 209 ? 15.355 -25.932 23.253 1.00 58.75 209 ALA A C 1
ATOM 1677 O O . ALA A 1 209 ? 14.647 -24.928 23.178 1.00 58.75 209 ALA A O 1
ATOM 1678 N N . TYR A 1 210 ? 14.992 -27.009 23.962 1.00 70.56 210 TYR A N 1
ATOM 1679 C CA . TYR A 1 210 ? 13.774 -27.073 24.767 1.00 70.56 210 TYR A CA 1
ATOM 1680 C C . TYR A 1 210 ? 13.714 -25.931 25.789 1.00 70.56 210 TYR A C 1
ATOM 1682 O O . TYR A 1 210 ? 14.597 -25.782 26.637 1.00 70.56 210 TYR A O 1
ATOM 1690 N N . VAL A 1 211 ? 12.635 -25.151 25.726 1.00 65.81 211 VAL A N 1
ATOM 1691 C CA . VAL A 1 211 ? 12.291 -24.154 26.744 1.00 65.81 211 VAL A CA 1
ATOM 1692 C C . VAL A 1 211 ? 10.962 -24.582 27.367 1.00 65.81 211 VAL A C 1
ATOM 1694 O O . VAL A 1 211 ? 9.992 -24.751 26.620 1.00 65.81 211 VAL A O 1
ATOM 1697 N N . PRO A 1 212 ? 10.883 -24.769 28.698 1.00 69.25 212 PRO A N 1
ATOM 1698 C CA . PRO A 1 212 ? 9.615 -25.013 29.371 1.00 69.25 212 PRO A CA 1
ATOM 1699 C C . PRO A 1 212 ? 8.658 -23.847 29.102 1.00 69.25 212 PRO A C 1
ATOM 1701 O O . PRO A 1 212 ? 9.021 -22.691 29.316 1.00 69.25 212 PRO A O 1
ATOM 1704 N N . GLU A 1 213 ? 7.443 -24.136 28.637 1.00 63.44 213 GLU A N 1
ATOM 1705 C CA . GLU A 1 213 ? 6.384 -23.129 28.545 1.00 63.44 213 GLU A CA 1
ATOM 1706 C C . GLU A 1 213 ? 5.977 -22.710 29.964 1.00 63.44 213 GLU A C 1
ATOM 1708 O O . GLU A 1 213 ? 5.147 -23.350 30.611 1.00 63.44 213 GLU A O 1
ATOM 1713 N N . GLU A 1 214 ? 6.584 -21.644 30.486 1.00 57.28 214 GLU A N 1
ATOM 1714 C CA . GLU A 1 214 ? 6.068 -20.993 31.684 1.00 57.28 214 GLU A CA 1
ATOM 1715 C C . GLU A 1 214 ? 4.718 -20.351 31.352 1.00 57.28 214 GLU A C 1
ATOM 1717 O O . GLU A 1 214 ? 4.576 -19.605 30.379 1.00 57.28 214 GLU A O 1
ATOM 1722 N N . ALA A 1 215 ? 3.712 -20.691 32.162 1.00 48.59 215 ALA A N 1
ATOM 1723 C CA . ALA A 1 215 ? 2.346 -20.213 32.034 1.00 48.59 215 ALA A CA 1
ATOM 1724 C C . ALA A 1 215 ? 2.324 -18.697 31.820 1.00 48.59 215 ALA A C 1
ATOM 1726 O O . ALA A 1 215 ? 2.928 -17.947 32.587 1.00 48.59 215 ALA A O 1
ATOM 1727 N N . SER A 1 216 ? 1.596 -18.263 30.790 1.00 54.97 216 SER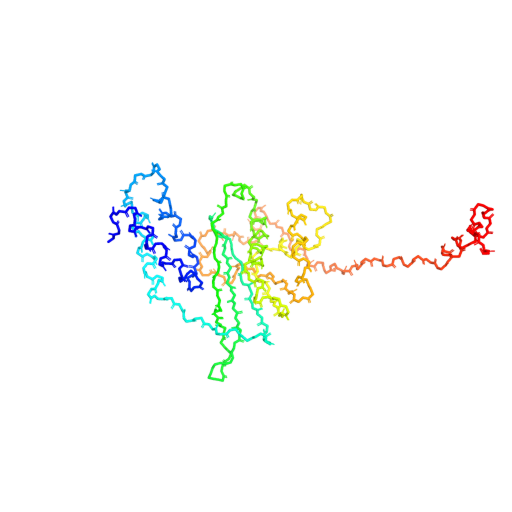 A N 1
ATOM 1728 C CA . SER A 1 216 ? 1.334 -16.864 30.467 1.00 54.97 216 SER A CA 1
ATOM 1729 C C . SER A 1 216 ? 1.014 -16.061 31.732 1.00 54.97 216 SER A C 1
ATOM 1731 O O . SER A 1 216 ? -0.117 -16.091 32.227 1.00 54.97 216 SER A O 1
ATOM 1733 N N . GLN A 1 217 ? 2.001 -15.346 32.274 1.00 52.53 217 GLN A N 1
ATOM 1734 C CA . GLN A 1 217 ? 1.764 -14.407 33.357 1.00 52.53 217 GLN A CA 1
ATOM 1735 C C . GLN A 1 217 ? 0.903 -13.286 32.780 1.00 52.53 217 GLN A C 1
ATOM 1737 O O . GLN A 1 217 ? 1.368 -12.460 31.996 1.00 52.53 217 GLN A O 1
ATOM 1742 N N . GLN A 1 218 ? -0.376 -13.267 33.152 1.00 47.94 218 GLN A N 1
ATOM 1743 C CA . GLN A 1 218 ? -1.212 -12.087 32.985 1.00 47.94 218 GLN A CA 1
ATOM 1744 C C . GLN A 1 218 ? -0.586 -10.975 33.823 1.00 47.94 218 GLN A C 1
ATOM 1746 O O . GLN A 1 218 ? -0.786 -10.908 35.033 1.00 47.94 218 GLN A O 1
ATOM 1751 N N . ILE A 1 219 ? 0.214 -10.120 33.193 1.00 49.84 219 ILE A N 1
ATOM 1752 C CA . ILE A 1 219 ? 0.697 -8.905 33.835 1.00 49.84 219 ILE A CA 1
ATOM 1753 C C . ILE A 1 219 ? -0.505 -7.953 33.862 1.00 49.84 219 ILE A C 1
ATOM 1755 O O . ILE A 1 219 ? -0.946 -7.520 32.792 1.00 49.84 219 ILE A O 1
ATOM 1759 N N . PRO A 1 220 ? -1.081 -7.630 35.036 1.00 44.59 220 PRO A N 1
ATOM 1760 C CA . PRO A 1 220 ? -2.143 -6.643 35.095 1.00 44.59 220 PRO A CA 1
ATOM 1761 C C . PRO A 1 220 ? -1.581 -5.322 34.578 1.00 44.59 220 PRO A C 1
ATOM 1763 O O . PRO A 1 220 ? -0.489 -4.903 34.973 1.00 44.59 220 PRO A O 1
ATOM 1766 N N . ILE A 1 221 ? -2.325 -4.670 33.684 1.00 50.09 221 ILE A N 1
ATOM 1767 C CA . ILE A 1 221 ? -2.014 -3.321 33.221 1.00 50.09 221 ILE A CA 1
ATOM 1768 C C . ILE A 1 221 ? -2.074 -2.424 34.456 1.00 50.09 221 ILE A C 1
ATOM 1770 O O . ILE A 1 221 ? -3.138 -1.952 34.853 1.00 50.09 221 ILE A O 1
ATOM 1774 N N . LYS A 1 222 ? -0.923 -2.192 35.091 1.00 47.09 222 LYS A N 1
ATOM 1775 C CA . LYS A 1 222 ? -0.752 -1.031 35.950 1.00 47.09 222 LYS A CA 1
ATOM 1776 C C . LYS A 1 222 ? -0.822 0.151 35.003 1.00 47.09 222 LYS A C 1
ATOM 1778 O O . LYS A 1 222 ? 0.151 0.475 34.323 1.00 47.09 222 LYS A O 1
ATOM 1783 N N . GLY A 1 223 ? -2.018 0.730 34.908 1.00 41.69 223 GLY A N 1
ATOM 1784 C CA . GLY A 1 223 ? -2.189 2.058 34.354 1.00 41.69 223 GLY A C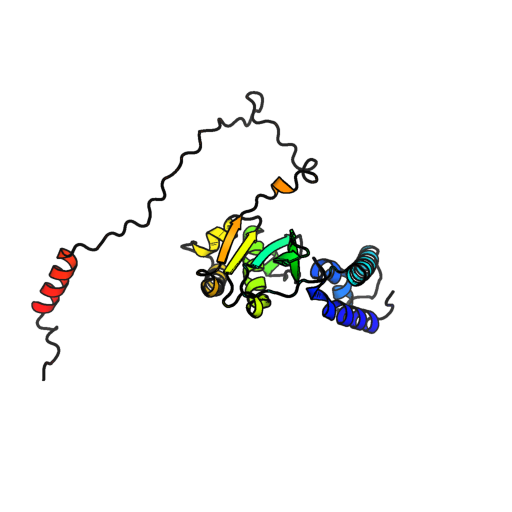A 1
ATOM 1785 C C . GLY A 1 223 ? -1.151 2.988 34.972 1.00 41.69 223 GLY A C 1
ATOM 1786 O O . GLY A 1 223 ? -0.610 2.716 36.048 1.00 41.69 223 GLY A O 1
ATOM 1787 N N . ILE A 1 224 ? -0.857 4.075 34.265 1.00 48.12 224 ILE A N 1
ATOM 1788 C CA . ILE A 1 224 ? -0.156 5.220 34.840 1.00 48.12 224 ILE A CA 1
ATOM 1789 C C . ILE A 1 224 ? -0.766 5.426 36.226 1.00 48.12 224 ILE A C 1
ATOM 1791 O O . ILE A 1 224 ? -1.974 5.648 36.316 1.00 48.12 224 ILE A O 1
ATOM 1795 N N . SER A 1 225 ? 0.019 5.250 37.296 1.00 44.03 225 SER A N 1
ATOM 1796 C CA . SER A 1 225 ? -0.439 5.690 38.604 1.00 44.03 225 SER A CA 1
ATOM 1797 C C . SER A 1 225 ? -0.707 7.165 38.409 1.00 44.03 225 SER A C 1
ATOM 1799 O O . SER A 1 225 ? 0.229 7.938 38.189 1.00 44.03 225 SER A O 1
ATOM 1801 N N . VAL A 1 226 ? -1.978 7.539 38.396 1.00 49.59 226 VAL A N 1
ATOM 1802 C CA . VAL A 1 226 ? -2.353 8.915 38.633 1.00 49.59 226 VAL A CA 1
ATOM 1803 C C . VAL A 1 226 ? -1.881 9.147 40.060 1.00 49.59 226 VAL A C 1
ATOM 1805 O O . VAL A 1 226 ? -2.539 8.783 41.026 1.00 49.59 226 VAL A O 1
ATOM 1808 N N . THR A 1 227 ? -0.640 9.600 40.206 1.00 47.69 227 THR A N 1
ATOM 1809 C CA . THR A 1 227 ? -0.234 10.292 41.412 1.00 47.69 227 THR A CA 1
ATOM 1810 C C . THR A 1 227 ? -1.002 11.590 41.338 1.00 47.69 227 THR A C 1
ATOM 1812 O O . THR A 1 227 ? -0.534 12.554 40.732 1.00 47.69 227 THR A O 1
ATOM 1815 N N . ASP A 1 228 ? -2.225 11.571 41.858 1.00 54.91 228 ASP A N 1
ATOM 1816 C CA . ASP A 1 228 ? -2.903 12.798 42.221 1.00 54.91 228 ASP A CA 1
ATOM 1817 C C . ASP A 1 228 ? -1.919 13.543 43.120 1.00 54.91 228 ASP A C 1
ATOM 1819 O O . ASP A 1 228 ? -1.494 13.037 44.164 1.00 54.91 228 ASP A O 1
ATOM 1823 N N . LEU A 1 229 ? -1.454 14.704 42.659 1.00 63.78 229 LEU A N 1
ATOM 1824 C CA . LEU A 1 229 ? -0.720 15.611 43.526 1.00 63.78 229 LEU A CA 1
ATOM 1825 C C . LEU A 1 229 ? -1.674 15.927 44.676 1.00 63.78 229 LEU A C 1
ATOM 1827 O O . LEU A 1 229 ? -2.744 16.496 44.459 1.00 63.78 229 LEU A O 1
ATOM 1831 N N . ASN A 1 230 ? -1.315 15.466 45.875 1.00 70.44 230 ASN A N 1
ATOM 1832 C CA . ASN A 1 230 ? -2.149 15.605 47.059 1.00 70.44 230 ASN A CA 1
ATOM 1833 C C . ASN A 1 230 ? -2.494 17.088 47.262 1.00 70.44 230 ASN A C 1
ATOM 1835 O O . ASN A 1 230 ? -1.673 17.960 46.970 1.00 70.44 230 ASN A O 1
ATOM 1839 N N . THR A 1 231 ? -3.692 17.397 47.757 1.00 68.50 231 THR A N 1
ATOM 1840 C CA . THR A 1 231 ? -4.176 18.785 47.904 1.00 68.50 231 THR A CA 1
ATOM 1841 C C . THR A 1 231 ? -3.227 19.664 48.720 1.00 68.50 231 THR A C 1
ATOM 1843 O O . THR A 1 231 ? -3.135 20.864 48.468 1.00 68.50 231 THR A O 1
ATOM 1846 N N . THR A 1 232 ? -2.444 19.047 49.607 1.00 70.19 232 THR A N 1
ATOM 1847 C CA . THR A 1 232 ? -1.366 19.670 50.382 1.00 70.19 232 THR A CA 1
ATOM 1848 C C . THR A 1 232 ? -0.304 20.345 49.510 1.00 70.19 232 THR A C 1
ATOM 1850 O O . THR A 1 232 ? 0.151 21.430 49.849 1.00 70.19 232 THR A O 1
ATOM 1853 N N . PHE A 1 233 ? 0.047 19.770 48.354 1.00 74.19 233 PHE A N 1
ATOM 1854 C CA . PHE A 1 233 ? 1.009 20.365 47.419 1.00 74.19 233 PHE A CA 1
ATOM 1855 C C . PHE A 1 233 ? 0.488 21.690 46.848 1.00 74.19 233 PHE A C 1
ATOM 1857 O O . PHE A 1 233 ? 1.205 22.683 46.790 1.00 74.19 233 PHE A O 1
ATOM 1864 N N . PHE A 1 234 ? -0.790 21.736 46.462 1.00 75.50 234 PHE A N 1
ATOM 1865 C CA . PHE A 1 234 ? -1.396 22.960 45.934 1.00 75.50 234 PHE A CA 1
ATOM 1866 C C . PHE A 1 234 ? -1.627 24.022 47.018 1.00 75.50 234 PHE A C 1
ATOM 1868 O O . PHE A 1 234 ? -1.598 25.215 46.717 1.00 75.50 234 PHE A O 1
ATOM 1875 N N . GLU A 1 235 ? -1.846 23.615 48.269 1.00 75.38 235 GLU A N 1
ATOM 1876 C CA . GLU A 1 235 ? -1.913 24.529 49.414 1.00 75.38 235 GLU A CA 1
ATOM 1877 C C . GLU A 1 235 ? -0.545 25.124 49.757 1.00 75.38 235 GLU A C 1
ATOM 1879 O O . GLU A 1 235 ? -0.457 26.330 49.967 1.00 75.38 235 GLU A O 1
ATOM 1884 N N . GLU A 1 236 ? 0.528 24.332 49.726 1.00 77.19 236 GLU A N 1
ATOM 1885 C CA . GLU A 1 236 ? 1.900 24.828 49.902 1.00 77.19 236 GLU A CA 1
ATOM 1886 C C . GLU A 1 236 ? 2.289 25.825 48.810 1.00 77.19 236 GLU A C 1
ATOM 1888 O O . GLU A 1 236 ? 2.830 26.885 49.116 1.00 77.19 236 GLU A O 1
ATOM 1893 N N . VAL A 1 237 ? 1.934 25.539 47.554 1.00 75.12 237 VAL A N 1
ATOM 1894 C CA . VAL A 1 237 ? 2.156 26.462 46.433 1.00 75.12 237 VAL A CA 1
ATOM 1895 C C . VAL A 1 237 ? 1.365 27.763 46.623 1.00 75.12 237 VAL A C 1
ATOM 1897 O O . VAL A 1 237 ? 1.908 28.846 46.425 1.00 75.12 237 VAL A O 1
ATOM 1900 N N . ARG A 1 238 ? 0.096 27.713 47.057 1.00 78.69 238 ARG A N 1
ATOM 1901 C CA . ARG A 1 238 ? -0.663 28.946 47.360 1.00 78.69 238 ARG A CA 1
ATOM 1902 C C . ARG A 1 238 ? -0.062 29.729 48.523 1.00 78.69 238 ARG A C 1
ATOM 1904 O O . ARG A 1 238 ? 0.003 30.953 48.450 1.00 78.69 238 ARG A O 1
ATOM 1911 N N . ASN A 1 239 ? 0.382 29.040 49.570 1.00 77.75 239 ASN A N 1
ATOM 1912 C CA . ASN A 1 239 ? 0.993 29.673 50.734 1.00 77.75 239 ASN A CA 1
ATOM 1913 C C . ASN A 1 239 ? 2.341 30.315 50.388 1.00 77.75 239 ASN A C 1
ATOM 1915 O O . ASN A 1 239 ? 2.623 31.399 50.893 1.00 77.75 239 ASN A O 1
ATOM 1919 N N . SER A 1 240 ? 3.135 29.716 49.492 1.00 74.69 240 SER A N 1
ATOM 1920 C CA . SER A 1 240 ? 4.387 30.327 49.037 1.00 74.69 240 SER A CA 1
ATOM 1921 C C . SER A 1 240 ? 4.126 31.620 48.267 1.00 74.69 240 SER A C 1
ATOM 1923 O O . SER A 1 240 ? 4.778 32.620 48.536 1.00 74.69 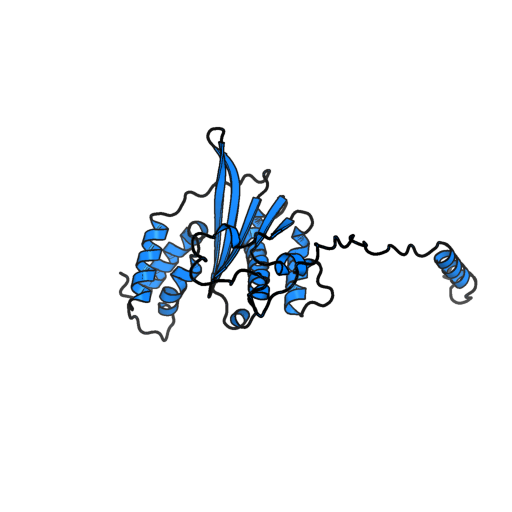240 SER A O 1
ATOM 1925 N N . TYR A 1 241 ? 3.122 31.646 47.381 1.00 73.12 241 TYR A N 1
ATOM 1926 C CA . TYR A 1 241 ? 2.746 32.870 46.661 1.00 73.12 241 TYR A CA 1
ATOM 1927 C C . TYR A 1 241 ? 2.181 33.969 47.573 1.00 73.12 241 TYR A C 1
ATOM 1929 O O . TYR A 1 241 ? 2.331 35.145 47.260 1.00 73.12 241 TYR A O 1
ATOM 1937 N N . ALA A 1 242 ? 1.550 33.610 48.695 1.00 71.56 242 ALA A N 1
ATOM 1938 C CA . ALA A 1 242 ? 1.029 34.572 49.668 1.00 71.56 242 ALA A CA 1
ATOM 1939 C C . ALA A 1 242 ? 2.111 35.169 50.590 1.00 71.56 242 ALA A C 1
ATOM 1941 O O . ALA A 1 242 ? 1.901 36.242 51.151 1.00 71.56 242 ALA A O 1
ATOM 1942 N N . GLN A 1 243 ? 3.239 34.476 50.776 1.00 68.25 243 GLN A N 1
ATOM 1943 C CA . GLN A 1 243 ? 4.345 34.915 51.638 1.00 68.25 243 GLN A CA 1
ATOM 1944 C C . GLN A 1 243 ? 5.444 35.676 50.886 1.00 68.25 243 GLN A C 1
ATOM 1946 O O . GLN A 1 243 ? 6.258 36.347 51.518 1.00 68.25 243 GLN A O 1
ATOM 1951 N N . ASP A 1 244 ? 5.481 35.575 49.559 1.00 69.81 244 ASP A N 1
ATOM 1952 C CA . ASP A 1 244 ? 6.515 36.194 48.738 1.00 69.81 244 ASP A CA 1
ATOM 1953 C C . ASP A 1 244 ? 6.144 37.655 48.412 1.00 69.81 244 ASP A C 1
ATOM 1955 O O . ASP A 1 244 ? 5.233 37.917 47.623 1.00 69.81 244 ASP A O 1
ATOM 1959 N N . GLU A 1 245 ? 6.847 38.630 49.007 1.00 63.59 245 GLU A N 1
ATOM 1960 C CA . GLU A 1 245 ? 6.589 40.076 48.817 1.00 63.59 245 GLU A CA 1
ATOM 1961 C C . GLU A 1 245 ? 6.663 40.504 47.334 1.00 63.59 245 GLU A C 1
ATOM 1963 O O . GLU A 1 245 ? 5.985 41.446 46.910 1.00 63.59 245 GLU A O 1
ATOM 1968 N N . ASN A 1 246 ? 7.417 39.756 46.519 1.00 63.97 246 ASN A N 1
ATOM 1969 C CA . ASN A 1 246 ? 7.571 39.973 45.078 1.00 63.97 246 ASN A CA 1
ATOM 1970 C C . ASN A 1 246 ? 6.381 39.485 44.229 1.00 63.97 246 ASN A C 1
ATOM 1972 O O . ASN A 1 246 ? 6.317 39.800 43.041 1.00 63.97 246 ASN A O 1
ATOM 1976 N N . CYS A 1 247 ? 5.442 38.725 44.804 1.00 59.81 247 CYS A N 1
ATOM 1977 C CA . CYS A 1 247 ? 4.246 38.224 44.115 1.00 59.81 247 CYS A CA 1
ATOM 1978 C C . CYS A 1 247 ? 2.997 39.096 44.342 1.00 59.81 247 CYS A C 1
ATOM 1980 O O . CYS A 1 247 ? 1.883 38.688 44.004 1.00 59.81 247 CYS A O 1
ATOM 1982 N N . SER A 1 248 ? 3.163 40.319 44.856 1.00 57.28 248 SER A N 1
ATOM 1983 C CA . SER A 1 248 ? 2.112 41.340 44.885 1.00 57.28 248 SER A CA 1
ATOM 1984 C C . SER A 1 248 ? 1.880 41.911 43.480 1.00 57.28 248 SER A C 1
ATOM 1986 O O . SER A 1 248 ? 2.371 42.970 43.095 1.00 57.28 248 SER A O 1
ATOM 1988 N N . ILE A 1 249 ? 1.125 41.174 42.664 1.00 57.16 249 ILE A N 1
ATOM 1989 C CA . ILE A 1 249 ? 0.647 41.675 41.376 1.00 57.16 249 ILE A CA 1
ATOM 1990 C C . ILE A 1 249 ? -0.317 42.830 41.673 1.00 57.16 249 ILE A C 1
ATOM 1992 O O . ILE A 1 249 ? -1.366 42.630 42.281 1.00 57.16 249 ILE A O 1
ATOM 1996 N N . TYR A 1 250 ? 0.094 44.032 41.273 1.00 54.62 250 TYR A N 1
ATOM 1997 C CA . TYR A 1 250 ? -0.638 45.295 41.281 1.00 54.62 250 TYR A CA 1
ATOM 1998 C C . TYR A 1 250 ? -2.162 45.124 41.151 1.00 54.62 250 TYR A C 1
ATOM 2000 O O . TYR A 1 250 ? -2.690 44.942 40.056 1.00 54.62 250 TYR A O 1
ATOM 2008 N N . ALA A 1 251 ? -2.866 45.215 42.280 1.00 47.38 251 ALA A N 1
ATOM 2009 C CA . ALA A 1 251 ? -4.296 45.481 42.315 1.00 47.38 251 ALA A CA 1
ATOM 2010 C C . ALA A 1 251 ? -4.495 46.996 42.454 1.00 47.38 251 ALA A C 1
ATOM 2012 O O . ALA A 1 251 ? -4.510 47.526 43.564 1.00 47.38 251 ALA A O 1
ATOM 2013 N N . ASN A 1 252 ? -4.561 47.672 41.307 1.00 38.62 252 ASN A N 1
ATOM 2014 C CA . ASN A 1 252 ? -5.341 48.885 41.044 1.00 38.62 252 ASN A CA 1
ATOM 2015 C C . ASN A 1 252 ? -5.478 49.064 39.532 1.00 38.62 252 ASN A C 1
ATOM 2017 O O . ASN A 1 252 ? -4.425 49.097 38.857 1.00 38.62 252 ASN A O 1
#

InterPro domains:
  IPR041373 Reverse transcriptase, RNase H-like domain [PF17917] (70-176)
  IPR043128 Reverse transcriptase/Diguanylate cyclase domain [G3DSA:3.30.70.270] (1-72)
  IPR043502 DNA/RNA polymerase superfamily [SSF56672] (1-178)

Foldseek 3Di:
DDPDLVSLVVVCVVLVVCQFQAFPLAVLCVVSVVSNDPPDDDDCDPSNVVSVVVSVCCVVPGDDADDDDQAFAKEKEWDDDDFKTKIWIWGFDQDPNDTDIGTNTIDMDGQDPVRVPDDPLVVRLVSVLVVCVVCVVRQPPGAYEYEYQDPSNVCLLVDPDDDPVSVVSNVSCPNNVVRYHYDHDHPCVPVVPCVPPDPDDPLDPPDPPRDPPDPPPPPPPPDDPPPPPPVVVVVVVVVVLVPDPVNPDDDD

Radius of gyration: 26.47 Å; Cα contacts (8 Å, |Δi|>4): 284; chains: 1; bounding box: 49×83×80 Å